Protein AF-A0AAD8WUW0-F1 (afdb_monomer_lite)

Radius of gyration: 45.36 Å; chains: 1; bounding box: 89×33×154 Å

Organism: Lolium multiflorum (NCBI:txid4521)

Foldseek 3Di:
DFDADPVRHGPPPDPPVVVVVVVVVVVVVVVVVVVVVVVVVVVVVVVVVVVVVVVVVVVVVVVVVVVVVVVVVVVVVVVVVVVVVVVVVVVVVVVVVVVVVVVVVPDPPPPCPDDPPPPPDDPDPVVVVVVVVVVVVVVVVVVVVVVVLVVLVVVVVVQQVVVPPDDDDDDPHGLLVLLVVLVQAADEDDPDPVVVVVSVVSLVVSCVSSVPDPVCSVSSVVNRHDDDDDDDD

Secondary structure (DSSP, 8-state):
---B-TTS-B------HHHHHHHHHHHHHHHHHHHHHHHHHHHHHHHHHHHHHHHHHHHHHHHHHHHHHHHHHHHHHHHHHHHHHHHHHHHHHHHHHHHHHHHHHH---------TTGGGSPPPHHHHHHHHHHHHHHHHHHHHHHHHHHHHHHHHHHHHHHTTS---S-PPS-HHHHHHTT-PPPBPP-S-HHHHHHHHHHHHHHHHHTT--HHHHHHHHHHTBS--PPP--

Structure (mmCIF, N/CA/C/O backbone):
data_AF-A0AAD8WUW0-F1
#
_entry.id   AF-A0AAD8WUW0-F1
#
loop_
_atom_site.group_PDB
_atom_site.id
_atom_site.type_symbol
_atom_site.label_atom_id
_atom_site.label_alt_id
_atom_site.label_comp_id
_atom_site.label_asym_id
_atom_site.label_entity_id
_atom_site.label_seq_id
_atom_site.pdbx_PDB_ins_code
_atom_site.Cartn_x
_atom_site.Cartn_y
_atom_site.Cartn_z
_atom_site.occupancy
_atom_site.B_iso_or_equiv
_atom_site.auth_seq_id
_atom_site.auth_comp_id
_atom_site.auth_asym_id
_atom_site.auth_atom_id
_atom_site.pdbx_PDB_model_num
ATOM 1 N N . MET A 1 1 ? 43.377 -6.760 -73.573 1.00 49.72 1 MET A N 1
ATOM 2 C CA . MET A 1 1 ? 43.041 -7.206 -74.943 1.00 49.72 1 MET A CA 1
ATOM 3 C C . MET A 1 1 ? 41.957 -6.279 -75.462 1.00 49.72 1 MET A C 1
ATOM 5 O O . MET A 1 1 ? 40.882 -6.267 -74.873 1.00 49.72 1 MET A O 1
ATOM 9 N N . ALA A 1 2 ? 42.262 -5.438 -76.453 1.00 61.03 2 ALA A N 1
ATOM 10 C CA . ALA A 1 2 ? 41.260 -4.572 -77.074 1.00 61.03 2 ALA A CA 1
ATOM 11 C C . ALA A 1 2 ? 40.249 -5.447 -77.831 1.00 61.03 2 ALA A C 1
ATOM 13 O O . ALA A 1 2 ? 40.640 -6.420 -78.476 1.00 61.03 2 ALA A O 1
ATOM 14 N N . ARG A 1 3 ? 38.953 -5.163 -77.687 1.00 65.44 3 ARG A N 1
ATOM 15 C CA . ARG A 1 3 ? 37.907 -5.858 -78.447 1.00 65.44 3 ARG A CA 1
ATOM 16 C C . ARG A 1 3 ? 37.898 -5.249 -79.850 1.00 65.44 3 ARG A C 1
ATOM 18 O O . ARG A 1 3 ? 38.011 -4.039 -79.959 1.00 65.44 3 ARG A O 1
ATOM 25 N N . HIS A 1 4 ? 37.821 -6.062 -80.899 1.00 70.44 4 HIS A N 1
ATOM 26 C CA . HIS A 1 4 ? 37.759 -5.605 -82.293 1.00 70.44 4 HIS A CA 1
ATOM 27 C C . HIS A 1 4 ? 36.384 -5.936 -82.882 1.00 70.44 4 HIS A C 1
ATOM 29 O O . HIS A 1 4 ? 35.761 -6.911 -82.453 1.00 70.44 4 HIS A O 1
ATOM 35 N N . ASP A 1 5 ? 35.893 -5.123 -83.815 1.00 74.75 5 ASP A N 1
ATOM 36 C CA . ASP A 1 5 ? 34.605 -5.346 -84.473 1.00 74.75 5 ASP A CA 1
ATOM 37 C C . ASP A 1 5 ? 34.717 -6.389 -85.589 1.00 74.75 5 ASP A C 1
ATOM 39 O O . ASP A 1 5 ? 35.791 -6.923 -85.876 1.00 74.75 5 ASP A O 1
ATOM 43 N N . SER A 1 6 ? 33.589 -6.705 -86.229 1.00 77.38 6 SER A N 1
ATOM 44 C CA . SER A 1 6 ? 33.528 -7.663 -87.339 1.00 77.38 6 SER A CA 1
ATOM 45 C C . SER A 1 6 ? 34.338 -7.243 -88.574 1.00 77.38 6 SER A C 1
ATOM 47 O O . SER A 1 6 ? 34.509 -8.058 -89.476 1.00 77.38 6 SER A O 1
ATOM 49 N N . MET A 1 7 ? 34.840 -6.004 -88.620 1.00 76.88 7 MET A N 1
ATOM 50 C CA . MET A 1 7 ? 35.715 -5.473 -89.671 1.00 76.88 7 MET A CA 1
ATOM 51 C C . MET A 1 7 ? 37.179 -5.354 -89.209 1.00 76.88 7 MET A C 1
ATOM 53 O O . MET A 1 7 ? 38.025 -4.861 -89.955 1.00 76.88 7 MET A O 1
ATOM 57 N N . GLY A 1 8 ? 37.502 -5.829 -88.000 1.00 70.88 8 GLY A N 1
ATOM 58 C CA . GLY A 1 8 ? 38.851 -5.820 -87.435 1.00 70.88 8 GLY A CA 1
ATOM 59 C C . GLY A 1 8 ? 39.294 -4.470 -86.864 1.00 70.88 8 GLY A C 1
ATOM 60 O O . GLY A 1 8 ? 40.432 -4.361 -86.394 1.00 70.88 8 GLY A O 1
ATOM 61 N N . ALA A 1 9 ? 38.431 -3.452 -86.845 1.00 73.38 9 ALA A N 1
ATOM 62 C CA . ALA A 1 9 ? 38.754 -2.171 -86.230 1.00 73.38 9 ALA A CA 1
ATOM 63 C C . ALA A 1 9 ? 38.707 -2.299 -84.694 1.00 73.38 9 ALA A C 1
ATOM 65 O O . ALA A 1 9 ? 37.850 -3.015 -84.169 1.00 73.38 9 ALA A O 1
ATOM 66 N N . PRO A 1 10 ? 39.624 -1.656 -83.947 1.00 62.97 10 PRO A N 1
ATOM 67 C CA . PRO A 1 10 ? 39.549 -1.630 -82.491 1.00 62.97 10 PRO A CA 1
ATOM 68 C C . PRO A 1 10 ? 38.219 -0.997 -82.065 1.00 62.97 10 PRO A C 1
ATOM 70 O O . PRO A 1 10 ? 37.946 0.155 -82.394 1.00 62.97 10 PRO A O 1
ATOM 73 N N . ILE A 1 11 ? 37.391 -1.746 -81.338 1.00 66.00 11 ILE A N 1
ATOM 74 C CA . ILE A 1 11 ? 36.197 -1.210 -80.688 1.00 66.00 11 ILE A CA 1
ATOM 75 C C . ILE A 1 11 ? 36.688 -0.402 -79.496 1.00 66.00 11 ILE A C 1
ATOM 77 O O . ILE A 1 11 ? 37.030 -0.956 -78.446 1.00 66.00 11 ILE A O 1
ATOM 81 N N . ASP A 1 12 ? 36.702 0.913 -79.659 1.00 63.25 12 ASP A N 1
ATOM 82 C CA . ASP A 1 12 ? 36.797 1.833 -78.538 1.00 63.25 12 ASP A CA 1
ATOM 83 C C . ASP A 1 12 ? 35.430 1.884 -77.841 1.00 63.25 12 ASP A C 1
ATOM 85 O O . ASP A 1 12 ? 34.519 2.616 -78.232 1.00 63.25 12 ASP A O 1
ATOM 89 N N . LEU A 1 13 ? 35.236 1.010 -76.848 1.00 61.34 13 LEU A N 1
ATOM 90 C CA . LEU A 1 13 ? 34.091 1.109 -75.946 1.00 61.34 13 LEU A CA 1
ATOM 91 C C . LEU A 1 13 ? 34.277 2.392 -75.133 1.00 61.34 13 LEU A C 1
ATOM 93 O O . LEU A 1 13 ? 35.068 2.412 -74.191 1.00 61.34 13 LEU A O 1
ATOM 97 N N . SER A 1 14 ? 33.546 3.449 -75.499 1.00 63.50 14 SER A N 1
ATOM 98 C CA . SER A 1 14 ? 33.539 4.706 -74.750 1.00 63.50 14 SER A CA 1
ATOM 99 C C . SER A 1 14 ? 33.317 4.423 -73.256 1.00 63.50 14 SER A C 1
ATOM 101 O O . SER A 1 14 ? 32.368 3.709 -72.914 1.00 63.50 14 SER A O 1
ATOM 103 N N . PRO A 1 15 ? 34.159 4.955 -72.349 1.00 65.62 15 PRO A N 1
ATOM 104 C CA . PRO A 1 15 ? 33.932 4.844 -70.915 1.00 65.62 15 PRO A CA 1
ATOM 105 C C . PRO A 1 15 ? 32.557 5.431 -70.578 1.00 65.62 15 PRO A C 1
ATOM 107 O O . PRO A 1 15 ? 32.371 6.646 -70.606 1.00 65.62 15 PRO A O 1
ATOM 110 N N . HIS A 1 16 ? 31.572 4.578 -70.285 1.00 70.06 16 HIS A N 1
ATOM 111 C CA . HIS A 1 16 ? 30.218 5.005 -69.924 1.00 70.06 16 HIS A CA 1
ATOM 112 C C . HIS A 1 16 ? 30.209 5.563 -68.492 1.00 70.06 16 HIS A C 1
ATOM 114 O O . HIS A 1 16 ? 29.741 4.925 -67.547 1.00 70.06 16 HIS A O 1
ATOM 120 N N . ALA A 1 17 ? 30.756 6.768 -68.330 1.00 79.62 17 ALA A N 1
ATOM 121 C CA . ALA A 1 17 ? 30.816 7.483 -67.060 1.00 79.62 17 ALA A CA 1
ATOM 122 C C . ALA A 1 17 ? 29.422 7.662 -66.437 1.00 79.62 17 ALA A C 1
ATOM 124 O O . ALA A 1 17 ? 29.273 7.556 -65.226 1.00 79.62 17 ALA A O 1
ATOM 125 N N . GLU A 1 18 ? 28.389 7.847 -67.261 1.00 81.81 18 GLU A N 1
ATOM 126 C CA . GLU A 1 18 ? 26.997 7.972 -66.817 1.00 81.81 18 GLU A CA 1
ATOM 127 C C . GLU A 1 18 ? 26.465 6.700 -66.147 1.00 81.81 18 GLU A C 1
ATOM 129 O O . GLU A 1 18 ? 25.869 6.782 -65.076 1.00 81.81 18 GLU A O 1
ATOM 134 N N . LEU A 1 19 ? 26.724 5.517 -66.722 1.00 84.75 19 LEU A N 1
ATOM 135 C CA . LEU A 1 19 ? 26.309 4.244 -66.119 1.00 84.75 19 LEU A CA 1
ATOM 136 C C . LEU A 1 19 ? 27.066 3.982 -64.819 1.00 84.75 19 LEU A C 1
ATOM 138 O O . LEU A 1 19 ? 26.474 3.521 -63.850 1.00 84.75 19 LEU A O 1
ATOM 142 N N . ARG A 1 20 ? 28.359 4.315 -64.779 1.00 82.75 20 ARG A N 1
ATOM 143 C CA . ARG A 1 20 ? 29.170 4.196 -63.564 1.00 82.75 20 ARG A CA 1
ATOM 144 C C . ARG A 1 20 ? 28.648 5.109 -62.451 1.00 82.75 20 ARG A C 1
ATOM 146 O O . ARG A 1 20 ? 28.448 4.644 -61.339 1.00 82.75 20 ARG A O 1
ATOM 153 N N . ASN A 1 21 ? 28.353 6.369 -62.769 1.00 90.12 21 ASN A N 1
ATOM 154 C CA . ASN A 1 21 ? 27.767 7.317 -61.820 1.00 90.12 21 ASN A CA 1
ATOM 155 C C . ASN A 1 21 ? 26.374 6.872 -61.349 1.00 90.12 21 ASN A C 1
ATOM 157 O O . ASN A 1 21 ? 26.032 7.073 -60.187 1.00 90.12 21 ASN A O 1
ATOM 161 N N . HIS A 1 22 ? 25.575 6.261 -62.230 1.00 91.94 22 HIS A N 1
ATOM 162 C CA . HIS A 1 22 ? 24.277 5.704 -61.863 1.00 91.94 22 HIS A CA 1
ATOM 163 C C . HIS A 1 22 ? 24.419 4.529 -60.890 1.00 91.94 22 HIS A C 1
ATOM 165 O O . HIS A 1 22 ? 23.736 4.521 -59.872 1.00 91.94 22 HIS A O 1
ATOM 171 N N . VAL A 1 23 ? 25.334 3.591 -61.159 1.00 91.12 23 VAL A N 1
ATOM 172 C CA . VAL A 1 23 ? 25.621 2.456 -60.266 1.00 91.12 23 VAL A CA 1
ATOM 173 C C . VAL A 1 23 ? 26.131 2.940 -58.905 1.00 91.12 23 VAL A C 1
ATOM 175 O O . VAL A 1 23 ? 25.575 2.550 -57.881 1.00 91.12 23 VAL A O 1
ATOM 178 N N . ASP A 1 24 ? 27.104 3.857 -58.886 1.00 90.75 24 ASP A N 1
ATOM 179 C CA . ASP A 1 24 ? 27.649 4.437 -57.650 1.00 90.75 24 ASP A CA 1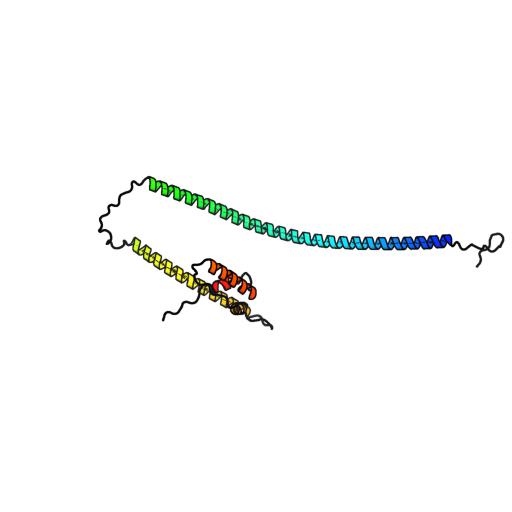
ATOM 180 C C . ASP A 1 24 ? 26.542 5.152 -56.838 1.00 90.75 24 ASP A C 1
ATOM 182 O O . ASP A 1 24 ? 26.470 5.031 -55.613 1.00 90.75 24 ASP A O 1
ATOM 186 N N . HIS A 1 25 ? 25.630 5.863 -57.513 1.00 94.06 25 HIS A N 1
ATOM 187 C CA . HIS A 1 25 ? 24.477 6.498 -56.873 1.00 94.06 25 HIS A CA 1
ATOM 188 C C . HIS A 1 25 ? 23.482 5.473 -56.313 1.00 94.06 25 HIS A C 1
ATOM 190 O O . HIS A 1 25 ? 23.000 5.645 -55.192 1.00 94.06 25 HIS A O 1
ATOM 196 N N . THR A 1 26 ? 23.178 4.402 -57.051 1.00 94.94 26 THR A N 1
ATOM 197 C CA . THR A 1 26 ? 22.286 3.344 -56.557 1.00 94.94 26 THR A CA 1
ATOM 198 C C . THR A 1 26 ? 22.889 2.591 -55.378 1.00 94.94 26 THR A C 1
ATOM 200 O O . THR A 1 26 ? 22.164 2.312 -54.426 1.00 94.94 26 THR A O 1
ATOM 203 N N . ASP A 1 27 ? 24.199 2.338 -55.380 1.00 95.00 27 ASP A N 1
ATOM 204 C CA . ASP A 1 27 ? 24.903 1.710 -54.258 1.00 95.00 27 ASP A CA 1
ATOM 205 C C . ASP A 1 27 ? 24.880 2.610 -53.019 1.00 95.00 27 ASP A C 1
ATOM 207 O O . ASP A 1 27 ? 24.621 2.133 -51.912 1.00 95.00 27 ASP A O 1
ATOM 211 N N . TYR A 1 28 ? 25.062 3.923 -53.199 1.00 95.44 28 TYR A N 1
ATOM 212 C CA . TYR A 1 28 ? 24.922 4.900 -52.119 1.00 95.44 28 TYR A CA 1
ATOM 213 C C . TYR A 1 28 ? 23.503 4.905 -51.533 1.00 95.44 28 TYR A C 1
ATOM 215 O O . TYR A 1 28 ? 23.337 4.802 -50.317 1.00 95.44 28 TYR A O 1
ATOM 223 N N . MET A 1 29 ? 22.476 4.965 -52.387 1.00 96.31 29 MET A N 1
ATOM 224 C CA . MET A 1 29 ? 21.078 4.939 -51.944 1.00 96.31 29 MET A CA 1
ATOM 225 C C . MET A 1 29 ? 20.728 3.622 -51.242 1.00 96.31 29 MET A C 1
ATOM 227 O O . MET A 1 29 ? 20.049 3.637 -50.217 1.00 96.31 29 MET A O 1
ATOM 231 N N . LEU A 1 30 ? 21.222 2.485 -51.742 1.00 95.94 30 LEU A N 1
ATOM 232 C CA . LEU A 1 30 ? 21.056 1.190 -51.084 1.00 95.94 30 LEU A CA 1
ATOM 233 C C . LEU A 1 30 ? 21.702 1.199 -49.696 1.00 95.94 30 LEU A C 1
ATOM 235 O O . LEU A 1 30 ? 21.019 0.879 -48.724 1.00 95.94 30 LEU A O 1
ATOM 239 N N . CYS A 1 31 ? 22.959 1.633 -49.572 1.00 95.81 31 CYS A N 1
ATOM 240 C CA . CYS A 1 31 ? 23.641 1.747 -48.278 1.00 95.81 31 CYS A CA 1
ATOM 241 C C . CYS A 1 31 ? 22.851 2.607 -47.281 1.00 95.81 31 CYS A C 1
ATOM 243 O O . CYS A 1 31 ? 22.627 2.185 -46.147 1.00 95.81 31 CYS A O 1
ATOM 245 N N . GLU A 1 32 ? 22.375 3.773 -47.716 1.00 95.94 32 GLU A N 1
ATOM 246 C CA . GLU A 1 32 ? 21.583 4.682 -46.885 1.00 95.94 32 GLU A CA 1
ATOM 247 C C . GLU A 1 32 ? 20.275 4.021 -46.414 1.00 95.94 32 GLU A C 1
ATOM 249 O O . GLU A 1 32 ? 19.952 4.031 -45.225 1.00 95.94 32 GLU A O 1
ATOM 254 N N . THR A 1 33 ? 19.546 3.358 -47.318 1.00 96.50 33 THR A N 1
ATOM 255 C CA . THR A 1 33 ? 18.311 2.644 -46.949 1.00 96.50 33 THR A CA 1
ATOM 256 C C . THR A 1 33 ? 18.560 1.471 -45.998 1.00 96.50 33 THR A C 1
ATOM 258 O O . THR A 1 33 ? 17.752 1.240 -45.096 1.00 96.50 33 THR A O 1
ATOM 261 N N . TYR A 1 34 ? 19.682 0.758 -46.138 1.00 96.56 34 TYR A N 1
ATOM 262 C CA . TYR A 1 34 ? 20.071 -0.308 -45.211 1.00 96.56 34 TYR A CA 1
ATOM 263 C C . TYR A 1 34 ? 20.340 0.234 -43.806 1.00 96.56 34 TYR A C 1
ATOM 265 O O . TYR A 1 34 ? 19.827 -0.322 -42.833 1.00 96.56 34 TYR A O 1
ATOM 273 N N . ILE A 1 35 ? 21.068 1.348 -43.699 1.00 96.56 35 ILE A N 1
ATOM 274 C CA . ILE A 1 35 ? 21.332 2.012 -42.416 1.00 96.56 35 ILE A CA 1
ATOM 275 C C . ILE A 1 35 ? 20.016 2.443 -41.760 1.00 96.56 35 ILE A C 1
ATOM 277 O O . ILE A 1 35 ? 19.803 2.202 -40.570 1.00 96.56 35 ILE A O 1
ATOM 281 N N . GLN A 1 36 ? 19.098 3.034 -42.528 1.00 96.56 36 GLN A N 1
ATOM 282 C CA . GLN A 1 36 ? 17.785 3.430 -42.016 1.00 96.56 36 GLN A CA 1
ATOM 283 C C . GLN A 1 36 ? 16.969 2.231 -41.519 1.00 96.56 36 GLN A C 1
ATOM 285 O O . GLN A 1 36 ? 16.336 2.315 -40.463 1.00 96.56 36 GLN A O 1
ATOM 290 N N . LEU A 1 37 ? 17.008 1.104 -42.234 1.00 97.31 37 LEU A N 1
ATOM 291 C CA . LEU A 1 37 ? 16.306 -0.114 -41.838 1.00 97.31 37 LEU A CA 1
ATOM 292 C C . LEU A 1 37 ? 16.875 -0.714 -40.546 1.00 97.31 37 LEU A C 1
ATOM 294 O O . LEU A 1 37 ? 16.105 -1.112 -39.668 1.00 97.31 37 LEU A O 1
ATOM 298 N N . ASP A 1 38 ? 18.197 -0.763 -40.403 1.00 97.19 38 ASP A N 1
ATOM 299 C CA . ASP A 1 38 ? 18.835 -1.282 -39.191 1.00 97.19 38 ASP A CA 1
ATOM 300 C C . ASP A 1 38 ? 18.602 -0.363 -37.987 1.00 97.19 38 ASP A C 1
ATOM 302 O O . ASP A 1 38 ? 18.286 -0.851 -36.898 1.00 97.19 38 ASP A O 1
ATOM 306 N N . ASN A 1 39 ? 18.610 0.957 -38.190 1.00 97.06 39 ASN A N 1
ATOM 307 C CA . ASN A 1 39 ? 18.204 1.918 -37.164 1.00 97.06 39 ASN A CA 1
ATOM 308 C C . ASN A 1 39 ? 16.740 1.711 -36.743 1.00 97.06 39 ASN A C 1
ATOM 310 O O . ASN A 1 39 ? 16.436 1.669 -35.549 1.00 97.06 39 ASN A O 1
ATOM 314 N N . ALA A 1 40 ? 15.826 1.525 -37.702 1.00 97.19 40 ALA A N 1
ATOM 315 C CA . ALA A 1 40 ? 14.417 1.262 -37.413 1.00 97.19 40 ALA A CA 1
ATOM 316 C C . ALA A 1 40 ? 14.222 -0.053 -36.638 1.00 97.19 40 ALA A C 1
ATOM 318 O O . ALA A 1 40 ? 13.450 -0.096 -35.677 1.00 97.19 40 ALA A O 1
ATOM 319 N N . ARG A 1 41 ? 14.958 -1.112 -36.998 1.00 97.69 41 ARG A N 1
ATOM 320 C CA . ARG A 1 41 ? 14.964 -2.387 -36.259 1.00 97.69 41 ARG A CA 1
ATOM 321 C C . ARG A 1 41 ? 15.494 -2.217 -34.839 1.00 97.69 41 ARG A C 1
ATOM 323 O O . ARG A 1 41 ? 14.892 -2.747 -33.909 1.00 97.69 41 ARG A O 1
ATOM 330 N N . ALA A 1 42 ? 16.583 -1.473 -34.657 1.00 97.06 42 ALA A N 1
ATOM 331 C CA . ALA A 1 42 ? 17.153 -1.212 -33.338 1.00 97.06 42 ALA A CA 1
ATOM 332 C C . ALA A 1 42 ? 16.163 -0.457 -32.435 1.00 97.06 42 ALA A C 1
ATOM 334 O O . ALA A 1 42 ? 15.949 -0.854 -31.288 1.00 97.06 42 ALA A O 1
ATOM 335 N N . LEU A 1 43 ? 15.494 0.569 -32.971 1.00 97.25 43 LEU A N 1
ATOM 336 C CA . LEU A 1 43 ? 14.451 1.313 -32.259 1.00 97.25 43 LEU A CA 1
ATOM 337 C C . LEU A 1 43 ? 13.252 0.428 -31.901 1.00 97.25 43 LEU A C 1
ATOM 339 O O . LEU A 1 43 ? 12.769 0.482 -30.769 1.00 97.25 43 LEU A O 1
ATOM 343 N N . ALA A 1 44 ? 12.794 -0.411 -32.833 1.00 97.38 44 ALA A N 1
ATOM 344 C CA . ALA A 1 44 ? 11.707 -1.351 -32.579 1.00 97.38 44 ALA A CA 1
ATOM 345 C C . ALA A 1 44 ? 12.078 -2.349 -31.472 1.00 97.38 44 ALA A C 1
ATOM 347 O O . ALA A 1 44 ? 11.312 -2.534 -30.529 1.00 97.38 44 ALA A O 1
ATOM 348 N N . ASN A 1 45 ? 13.276 -2.935 -31.531 1.00 97.12 45 ASN A N 1
ATOM 349 C CA . ASN A 1 45 ? 13.767 -3.862 -30.510 1.00 97.12 45 ASN A CA 1
ATOM 350 C C . ASN A 1 45 ? 13.865 -3.197 -29.131 1.00 97.12 45 ASN A C 1
ATOM 352 O O . ASN A 1 45 ? 13.433 -3.782 -28.136 1.00 97.12 45 ASN A O 1
ATOM 356 N N . PHE A 1 46 ? 14.372 -1.963 -29.066 1.00 97.50 46 PHE A N 1
ATOM 357 C CA . PHE A 1 46 ? 14.407 -1.188 -27.826 1.00 97.50 46 PHE A CA 1
ATOM 358 C C . PHE A 1 46 ? 12.998 -0.940 -27.268 1.00 97.50 46 PHE A C 1
ATOM 360 O O . PHE A 1 46 ? 12.755 -1.136 -26.076 1.00 97.50 46 PHE A O 1
ATOM 367 N N . ALA A 1 47 ? 12.044 -0.568 -28.127 1.00 97.38 47 ALA A N 1
ATOM 368 C CA . ALA A 1 47 ? 10.655 -0.379 -27.727 1.00 97.38 47 ALA A CA 1
ATOM 369 C C . ALA A 1 47 ? 10.026 -1.682 -27.203 1.00 97.38 47 ALA A C 1
ATOM 371 O O . ALA A 1 47 ? 9.367 -1.660 -26.164 1.00 97.38 47 ALA A O 1
ATOM 372 N N . TYR A 1 48 ? 10.268 -2.822 -27.858 1.00 97.12 48 TYR A N 1
ATOM 373 C CA . TYR A 1 48 ? 9.782 -4.122 -27.387 1.00 97.12 48 TYR A CA 1
ATOM 374 C C . TYR A 1 48 ? 10.357 -4.502 -26.021 1.00 97.12 48 TYR A C 1
ATOM 376 O O . TYR A 1 48 ? 9.605 -4.952 -25.158 1.00 97.12 48 TYR A O 1
ATOM 384 N N . ALA A 1 49 ? 11.652 -4.272 -25.791 1.00 96.75 49 ALA A N 1
ATOM 385 C CA . ALA A 1 49 ? 12.278 -4.531 -24.495 1.00 96.75 49 ALA A CA 1
ATOM 386 C C . ALA A 1 49 ? 11.656 -3.673 -23.377 1.00 96.75 49 ALA A C 1
ATOM 388 O O . ALA A 1 49 ? 11.304 -4.186 -22.315 1.00 96.75 49 ALA A O 1
ATOM 389 N N . GLN A 1 50 ? 11.431 -2.384 -23.647 1.00 97.12 50 GLN A N 1
ATOM 390 C CA . GLN A 1 50 ? 10.751 -1.474 -22.717 1.00 97.12 50 GLN A CA 1
ATOM 391 C C . GLN A 1 50 ? 9.314 -1.925 -22.416 1.00 97.12 50 GLN A C 1
ATOM 393 O O . GLN A 1 50 ? 8.858 -1.845 -21.276 1.00 97.12 50 GLN A O 1
ATOM 398 N N . MET A 1 51 ? 8.580 -2.401 -23.425 1.00 96.69 51 MET A N 1
ATOM 399 C CA . MET A 1 51 ? 7.222 -2.919 -23.233 1.00 96.69 51 MET A CA 1
ATOM 400 C C . MET A 1 51 ? 7.216 -4.204 -22.402 1.00 96.69 51 MET A C 1
ATOM 402 O O . MET A 1 51 ? 6.401 -4.322 -21.491 1.00 96.69 51 MET A O 1
ATOM 406 N N . ALA A 1 52 ? 8.163 -5.117 -22.631 1.00 96.62 52 ALA A N 1
ATOM 407 C CA . ALA A 1 52 ? 8.299 -6.329 -21.826 1.00 96.62 52 ALA A CA 1
ATOM 408 C C . ALA A 1 52 ? 8.572 -6.009 -20.343 1.00 96.62 52 ALA A C 1
ATOM 410 O O . ALA A 1 52 ? 7.921 -6.568 -19.460 1.00 96.62 52 ALA A O 1
ATOM 411 N N . GLN A 1 53 ? 9.453 -5.044 -20.061 1.00 95.75 53 GLN A N 1
ATOM 412 C CA . GLN A 1 53 ? 9.719 -4.587 -18.692 1.00 95.75 53 GLN A CA 1
ATOM 413 C C . GLN A 1 53 ? 8.471 -3.974 -18.030 1.00 95.75 53 GLN A C 1
ATOM 415 O O . GLN A 1 53 ? 8.186 -4.212 -16.849 1.00 95.75 53 GLN A O 1
ATOM 420 N N . LYS A 1 54 ? 7.693 -3.189 -18.786 1.00 96.62 54 LYS A N 1
ATOM 421 C CA . LYS A 1 54 ? 6.417 -2.640 -18.303 1.00 96.62 54 LYS A CA 1
ATOM 422 C C . LYS A 1 54 ? 5.414 -3.747 -17.993 1.00 96.62 54 LYS A C 1
ATOM 424 O O . LYS A 1 54 ? 4.764 -3.683 -16.952 1.00 96.62 54 LYS A O 1
ATOM 429 N N . ASP A 1 55 ? 5.320 -4.775 -18.831 1.00 97.88 55 ASP A N 1
ATOM 430 C CA . ASP A 1 55 ? 4.427 -5.914 -18.601 1.00 97.88 55 ASP A CA 1
ATOM 431 C C . ASP A 1 55 ? 4.793 -6.693 -17.332 1.00 97.88 55 ASP A C 1
ATOM 433 O O . ASP A 1 55 ? 3.910 -7.095 -16.568 1.00 97.88 55 ASP A O 1
ATOM 437 N N . GLU A 1 56 ? 6.083 -6.886 -17.059 1.00 96.81 56 GLU A N 1
ATOM 438 C CA . GLU A 1 56 ? 6.551 -7.472 -15.797 1.00 96.81 56 GLU A CA 1
ATOM 439 C C . GLU A 1 56 ? 6.161 -6.613 -14.593 1.00 96.81 56 GLU A C 1
ATOM 441 O O . GLU A 1 56 ? 5.607 -7.126 -13.615 1.00 96.81 56 GLU A O 1
ATOM 446 N N . THR A 1 57 ? 6.348 -5.298 -14.699 1.00 97.94 57 THR A N 1
ATOM 447 C CA . THR A 1 57 ? 5.953 -4.342 -13.657 1.00 97.94 57 THR A CA 1
ATOM 448 C C . THR A 1 57 ? 4.444 -4.403 -13.391 1.00 97.94 57 THR A C 1
ATOM 450 O O . THR A 1 57 ? 4.010 -4.506 -12.241 1.00 97.94 57 THR A O 1
ATOM 453 N N . ILE A 1 58 ? 3.623 -4.436 -14.446 1.00 98.31 58 ILE A N 1
ATOM 454 C CA . ILE A 1 58 ? 2.163 -4.576 -14.341 1.00 98.31 58 ILE A CA 1
ATOM 455 C C . ILE A 1 58 ? 1.787 -5.886 -13.639 1.00 98.31 58 ILE A C 1
ATOM 457 O O . ILE A 1 58 ? 0.873 -5.890 -12.809 1.00 98.31 58 ILE A O 1
ATOM 461 N N . LYS A 1 59 ? 2.482 -6.997 -13.920 1.00 98.12 59 LYS A N 1
ATOM 462 C CA . LYS A 1 59 ? 2.229 -8.288 -13.253 1.00 98.12 59 LYS A CA 1
ATOM 463 C C . LYS A 1 59 ? 2.497 -8.218 -11.750 1.00 98.12 59 LYS A C 1
ATOM 465 O O . LYS A 1 59 ? 1.680 -8.727 -10.977 1.00 98.12 59 LYS A O 1
ATOM 470 N N . VAL A 1 60 ? 3.600 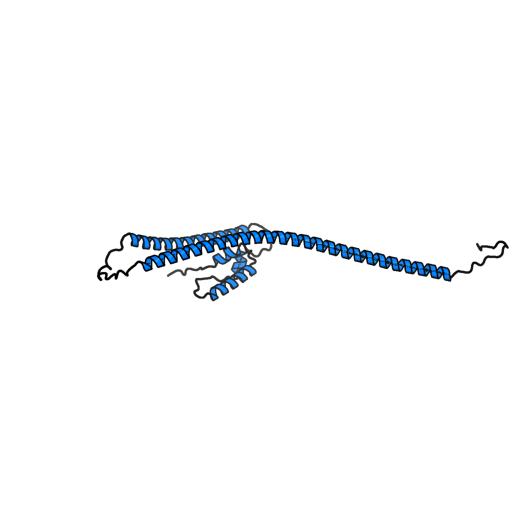-7.591 -11.337 1.00 97.69 60 VAL A N 1
ATOM 471 C CA . VAL A 1 60 ? 3.940 -7.409 -9.914 1.00 97.69 60 VAL A CA 1
ATOM 472 C C . VAL A 1 60 ? 2.871 -6.566 -9.219 1.00 97.69 60 VAL A C 1
ATOM 474 O O . VAL A 1 60 ? 2.247 -7.042 -8.267 1.00 97.69 60 VAL A O 1
ATOM 477 N N . ILE A 1 61 ? 2.544 -5.395 -9.774 1.00 98.06 61 ILE A N 1
ATOM 478 C CA . ILE A 1 61 ? 1.506 -4.502 -9.234 1.00 98.06 61 ILE A CA 1
ATOM 479 C C . ILE A 1 61 ? 0.149 -5.217 -9.158 1.00 98.06 61 ILE A C 1
ATOM 481 O O . ILE A 1 61 ? -0.588 -5.104 -8.175 1.00 98.06 61 ILE A O 1
ATOM 485 N N . ALA A 1 62 ? -0.211 -6.000 -10.178 1.00 97.94 62 ALA A N 1
ATOM 486 C CA . ALA A 1 62 ? -1.459 -6.756 -10.179 1.00 97.94 62 ALA A CA 1
ATOM 487 C C . ALA A 1 62 ? -1.502 -7.808 -9.059 1.00 97.94 62 ALA A C 1
ATOM 489 O O . ALA A 1 62 ? -2.567 -8.033 -8.471 1.00 97.94 62 ALA A O 1
ATOM 490 N N . LYS A 1 63 ? -0.369 -8.448 -8.750 1.00 97.56 63 LYS A N 1
ATOM 491 C CA . LYS A 1 63 ? -0.249 -9.404 -7.642 1.00 97.56 63 LYS A CA 1
ATOM 492 C C . LYS A 1 63 ? -0.403 -8.698 -6.294 1.00 97.56 63 LYS A C 1
ATOM 494 O O . LYS A 1 63 ? -1.225 -9.136 -5.489 1.00 97.56 63 LYS A O 1
ATOM 499 N N . GLU A 1 64 ? 0.298 -7.590 -6.084 1.00 97.75 64 GLU A N 1
ATOM 500 C CA . GLU A 1 64 ? 0.189 -6.769 -4.869 1.00 97.75 64 GLU A CA 1
ATOM 501 C C . GLU A 1 64 ? -1.243 -6.278 -4.646 1.00 97.75 64 GLU A C 1
ATOM 503 O O . GLU A 1 64 ? -1.816 -6.474 -3.572 1.00 97.75 64 GLU A O 1
ATOM 508 N N . ARG A 1 65 ? -1.893 -5.761 -5.695 1.00 98.31 65 ARG A N 1
ATOM 509 C CA . ARG A 1 65 ? -3.289 -5.306 -5.632 1.00 98.31 65 ARG A CA 1
ATOM 510 C C . ARG A 1 65 ? -4.256 -6.426 -5.244 1.00 98.31 65 ARG A C 1
ATOM 512 O O . ARG A 1 65 ? -5.249 -6.171 -4.564 1.00 98.31 65 ARG A O 1
ATOM 519 N N . ARG A 1 66 ? -4.008 -7.673 -5.666 1.00 97.88 66 ARG A N 1
ATOM 520 C CA . ARG A 1 66 ? -4.810 -8.833 -5.229 1.00 97.88 66 ARG A CA 1
ATOM 521 C C . ARG A 1 66 ? -4.602 -9.130 -3.746 1.00 97.88 66 ARG A C 1
ATOM 523 O O . ARG A 1 66 ? -5.579 -9.435 -3.068 1.00 97.88 66 ARG A O 1
ATOM 530 N N . THR A 1 67 ? -3.370 -9.039 -3.251 1.00 97.81 67 THR A N 1
ATOM 531 C CA . THR A 1 67 ? -3.061 -9.233 -1.828 1.00 97.81 67 THR A CA 1
ATOM 532 C C . THR A 1 67 ? -3.742 -8.171 -0.970 1.00 97.81 67 THR A C 1
ATOM 534 O O . THR A 1 67 ? -4.497 -8.531 -0.068 1.00 97.81 67 THR A O 1
ATOM 537 N N . LEU A 1 68 ? -3.592 -6.890 -1.322 1.00 98.12 68 LEU A N 1
ATOM 538 C CA . LEU A 1 68 ? -4.230 -5.777 -0.611 1.00 98.12 68 LEU A CA 1
ATOM 539 C C . LEU A 1 68 ? -5.755 -5.916 -0.561 1.00 98.12 68 LEU A C 1
ATOM 541 O O . LEU A 1 68 ? -6.367 -5.718 0.483 1.00 98.12 68 LEU A O 1
ATOM 545 N N . ARG A 1 69 ? -6.391 -6.338 -1.662 1.00 97.50 69 ARG A N 1
ATOM 546 C CA . ARG A 1 69 ? -7.842 -6.597 -1.673 1.00 97.50 69 ARG A CA 1
ATOM 547 C C . ARG A 1 69 ? -8.265 -7.676 -0.678 1.00 97.50 69 ARG A C 1
ATOM 549 O O . ARG A 1 69 ? -9.313 -7.541 -0.061 1.00 97.50 69 ARG A O 1
ATOM 556 N N . ARG A 1 70 ? -7.480 -8.748 -0.528 1.00 97.56 70 ARG A N 1
ATOM 557 C CA . ARG A 1 70 ? -7.783 -9.814 0.442 1.00 97.56 70 ARG A CA 1
ATOM 558 C C . ARG A 1 70 ? -7.655 -9.314 1.873 1.00 97.56 70 ARG A C 1
ATOM 560 O O . ARG A 1 70 ? -8.461 -9.690 2.714 1.00 97.56 70 ARG A O 1
ATOM 567 N N . GLU A 1 71 ? -6.645 -8.497 2.149 1.00 97.81 71 GLU A N 1
ATOM 568 C CA . GLU A 1 71 ? -6.460 -7.899 3.468 1.00 97.81 71 GLU A CA 1
ATOM 569 C C . GLU A 1 71 ? -7.595 -6.928 3.803 1.00 97.81 71 GLU A C 1
ATOM 571 O O . GLU A 1 71 ? -8.202 -7.045 4.866 1.00 97.81 71 GLU A O 1
ATOM 576 N N . ASN A 1 72 ? -7.954 -6.049 2.866 1.00 97.81 72 ASN A N 1
ATOM 577 C CA . ASN A 1 72 ? -9.083 -5.140 3.040 1.00 97.81 72 ASN A CA 1
ATOM 578 C C . ASN A 1 72 ? -10.393 -5.901 3.253 1.00 97.81 72 ASN A C 1
ATOM 580 O O . ASN A 1 72 ? -11.117 -5.571 4.179 1.00 97.81 72 ASN A O 1
ATOM 584 N N . ALA A 1 73 ? -10.647 -6.989 2.520 1.00 97.94 73 ALA A N 1
ATOM 585 C CA . ALA A 1 73 ? -11.836 -7.813 2.747 1.00 97.94 73 ALA A CA 1
ATOM 586 C C . ALA A 1 73 ? -11.903 -8.396 4.174 1.00 97.94 73 ALA A C 1
ATOM 588 O O . ALA A 1 73 ? -12.982 -8.489 4.758 1.00 97.94 73 ALA A O 1
ATOM 589 N N . LYS A 1 74 ? -10.757 -8.764 4.771 1.00 98.00 74 LYS A N 1
ATOM 590 C CA . LYS A 1 74 ? -10.707 -9.197 6.179 1.00 98.00 74 LYS A CA 1
ATOM 591 C C . LYS A 1 74 ? -11.025 -8.044 7.131 1.00 98.00 74 LYS A C 1
ATOM 593 O O . LYS A 1 74 ? -11.772 -8.238 8.087 1.00 98.00 74 LYS A O 1
ATOM 598 N N . LYS A 1 75 ? -10.467 -6.857 6.873 1.00 97.81 75 LYS A N 1
ATOM 599 C CA . LYS A 1 75 ? -10.747 -5.648 7.663 1.00 97.81 75 LYS A CA 1
ATOM 600 C C . LYS A 1 75 ? -12.228 -5.274 7.577 1.00 97.81 75 LYS A C 1
ATOM 602 O O . LYS A 1 75 ? -12.844 -5.050 8.613 1.00 97.81 75 LYS A O 1
ATOM 607 N N . ASP A 1 76 ? -12.811 -5.313 6.382 1.00 98.19 76 ASP A N 1
ATOM 608 C CA . ASP A 1 76 ? -14.227 -5.028 6.133 1.00 98.19 76 ASP A CA 1
ATOM 609 C C . ASP A 1 76 ? -15.146 -6.011 6.865 1.00 98.19 76 ASP A C 1
ATOM 611 O O . ASP A 1 76 ? -16.163 -5.603 7.430 1.00 98.19 76 ASP A O 1
ATOM 615 N N . TYR A 1 77 ? -14.773 -7.294 6.927 1.00 98.19 77 TYR A N 1
ATOM 616 C CA . TYR A 1 77 ? -15.494 -8.289 7.722 1.00 98.19 77 TYR A CA 1
ATOM 617 C C . TYR A 1 77 ? -15.480 -7.946 9.217 1.00 98.19 77 TYR A C 1
ATOM 619 O O . TYR A 1 77 ? -16.535 -7.881 9.851 1.00 98.19 77 TYR A O 1
ATOM 627 N N . THR A 1 78 ? -14.300 -7.678 9.784 1.00 97.94 78 THR A N 1
ATOM 628 C CA . THR A 1 78 ? -14.170 -7.300 11.201 1.00 97.94 78 THR A CA 1
ATOM 629 C C . THR A 1 78 ? -14.956 -6.032 11.506 1.00 97.94 78 THR A C 1
ATOM 631 O O . THR A 1 78 ? -15.682 -5.964 12.496 1.00 97.94 78 THR A O 1
ATOM 634 N N . LEU A 1 79 ? -14.853 -5.039 10.631 1.00 98.31 79 LEU A N 1
ATOM 635 C CA . LEU A 1 79 ? -15.534 -3.764 10.768 1.00 98.31 79 LEU A CA 1
ATOM 636 C C . LEU A 1 79 ? -17.060 -3.922 10.677 1.00 98.31 79 LEU A C 1
ATOM 638 O O . LEU A 1 79 ? -17.774 -3.305 11.464 1.00 98.31 79 LEU A O 1
ATOM 642 N N . SER A 1 80 ? -17.563 -4.794 9.801 1.00 98.38 80 SER A N 1
ATOM 643 C CA . SER A 1 80 ? -18.995 -5.128 9.725 1.00 98.38 80 SER A CA 1
ATOM 644 C C . SER A 1 80 ? -19.486 -5.788 11.014 1.00 98.38 80 SER A C 1
ATOM 646 O O . SER A 1 80 ? -20.465 -5.334 11.602 1.00 98.38 80 SER A O 1
ATOM 648 N N . ARG A 1 81 ? -18.743 -6.773 11.531 1.00 98.50 81 ARG A N 1
ATOM 649 C CA . ARG A 1 81 ? -19.068 -7.441 12.801 1.00 98.50 81 ARG A CA 1
ATOM 650 C C . ARG A 1 81 ? -19.088 -6.472 13.986 1.00 98.50 81 ARG A C 1
ATOM 652 O O . ARG A 1 81 ? -19.960 -6.556 14.848 1.00 98.50 81 ARG A O 1
ATOM 659 N N . LEU A 1 82 ? -18.117 -5.562 14.061 1.00 98.38 82 LEU A N 1
ATOM 660 C CA . LEU A 1 82 ? -18.075 -4.553 15.121 1.00 98.38 82 LEU A CA 1
ATOM 661 C C . LEU A 1 82 ? -19.254 -3.584 15.012 1.00 98.38 82 LEU A C 1
ATOM 663 O O . LEU A 1 82 ? -19.866 -3.265 16.028 1.00 98.38 82 LEU A O 1
ATOM 667 N N . ARG A 1 83 ? -19.615 -3.162 13.794 1.00 98.44 83 ARG A N 1
ATOM 668 C CA . ARG A 1 83 ? -20.798 -2.323 13.556 1.00 98.44 83 ARG A CA 1
ATOM 669 C C . ARG A 1 83 ? -22.086 -3.004 14.011 1.00 98.44 83 ARG A C 1
ATOM 671 O O . ARG A 1 83 ? -22.883 -2.355 14.680 1.00 98.44 83 ARG A O 1
ATOM 678 N N . GLU A 1 84 ? -22.261 -4.291 13.715 1.00 98.50 84 GLU A N 1
ATOM 679 C CA . GLU A 1 84 ? -23.409 -5.073 14.197 1.00 98.50 84 GLU A CA 1
ATOM 680 C C . GLU A 1 84 ? -23.450 -5.139 15.726 1.00 98.50 84 GLU A C 1
ATOM 682 O O . GLU A 1 84 ? -24.487 -4.865 16.326 1.00 98.50 84 GLU A O 1
ATOM 687 N N . LYS A 1 85 ? -22.313 -5.418 16.378 1.00 98.50 85 LYS A N 1
ATOM 688 C CA . LYS A 1 85 ? -22.242 -5.452 17.847 1.00 98.50 85 LYS A CA 1
ATOM 689 C C . LYS A 1 85 ? -22.588 -4.097 18.467 1.00 98.50 85 LYS A C 1
ATOM 691 O O . LYS A 1 85 ? -23.316 -4.047 19.452 1.00 98.50 85 LYS A O 1
ATOM 696 N N . ILE A 1 86 ? -22.083 -3.005 17.894 1.00 98.44 86 ILE A N 1
ATOM 697 C CA . ILE A 1 86 ? -22.406 -1.647 18.345 1.00 98.44 86 ILE A CA 1
ATOM 698 C C . ILE A 1 86 ? -23.902 -1.368 18.175 1.00 98.44 86 ILE A C 1
ATOM 700 O O . ILE A 1 86 ? -24.510 -0.802 19.078 1.00 98.44 86 ILE A O 1
ATOM 704 N N . ALA A 1 87 ? -24.503 -1.760 17.049 1.00 98.31 87 ALA A N 1
ATOM 705 C CA . ALA A 1 87 ? -25.936 -1.582 16.822 1.00 98.31 87 ALA A CA 1
ATOM 706 C C . ALA A 1 87 ? -26.776 -2.351 17.855 1.00 98.31 87 ALA A C 1
ATOM 708 O O . ALA A 1 87 ? -27.672 -1.764 18.454 1.00 98.31 87 ALA A O 1
ATOM 709 N N . ALA A 1 88 ? -26.426 -3.611 18.131 1.00 98.12 88 ALA A N 1
ATOM 710 C CA . ALA A 1 88 ? -27.100 -4.420 19.144 1.00 98.12 88 ALA A CA 1
ATOM 711 C C . ALA A 1 88 ? -26.982 -3.806 20.550 1.00 98.12 88 ALA A C 1
ATOM 713 O O . ALA A 1 88 ? -27.974 -3.685 21.260 1.00 98.12 88 ALA A O 1
ATOM 714 N N . LEU A 1 89 ? -25.785 -3.349 20.938 1.00 98.12 89 LEU A N 1
ATOM 715 C CA . LEU A 1 89 ? -25.586 -2.693 22.235 1.00 98.12 89 LEU A CA 1
ATOM 716 C C . LEU A 1 89 ? -26.393 -1.397 22.356 1.00 98.12 89 LEU A C 1
ATOM 718 O O . LEU A 1 89 ? -26.954 -1.131 23.414 1.00 98.12 89 LEU A O 1
ATOM 722 N N . LYS A 1 90 ? -26.492 -0.610 21.280 1.00 98.25 90 LYS A N 1
ATOM 723 C CA . LYS A 1 90 ? -27.338 0.592 21.258 1.00 98.25 90 LYS A CA 1
ATOM 724 C C . LYS A 1 90 ? -28.813 0.262 21.483 1.00 98.25 90 LYS A C 1
ATOM 726 O O . LYS A 1 90 ? -29.494 1.013 22.171 1.00 98.25 90 LYS A O 1
ATOM 731 N N . GLU A 1 91 ? -29.301 -0.843 20.926 1.00 97.94 91 GLU A N 1
ATOM 732 C CA . GLU A 1 91 ? -30.677 -1.298 21.140 1.00 97.94 91 GLU A CA 1
ATOM 733 C C . GLU A 1 91 ? -30.910 -1.755 22.587 1.00 97.94 91 GLU A C 1
ATOM 735 O O . GLU A 1 91 ? -31.924 -1.396 23.189 1.00 97.94 91 GLU A O 1
ATOM 740 N N . THR A 1 92 ? -29.952 -2.476 23.184 1.00 97.69 92 THR A N 1
ATOM 741 C CA . THR A 1 92 ? -30.012 -2.853 24.605 1.00 97.69 92 THR A CA 1
ATOM 742 C C . THR A 1 92 ? -30.030 -1.628 25.514 1.00 97.69 92 THR A C 1
ATOM 744 O O . THR A 1 92 ? -30.877 -1.571 26.397 1.00 97.69 92 THR A O 1
ATOM 747 N N . ILE A 1 93 ? -29.153 -0.645 25.280 1.00 97.44 93 ILE A N 1
ATOM 748 C CA . ILE A 1 93 ? -29.119 0.599 26.066 1.00 97.44 93 ILE A CA 1
ATOM 749 C C . ILE A 1 93 ? -30.463 1.316 25.970 1.00 97.44 93 ILE A C 1
ATOM 751 O O . ILE A 1 93 ? -31.055 1.619 26.998 1.00 97.44 93 ILE A O 1
ATOM 755 N N . LYS A 1 94 ? -30.997 1.493 24.756 1.00 97.44 94 LYS A N 1
ATOM 756 C CA . LYS A 1 94 ? -32.308 2.118 24.565 1.00 97.44 94 LYS A CA 1
ATOM 757 C C . LYS A 1 94 ? -33.414 1.378 25.326 1.00 97.44 94 LYS A C 1
ATOM 759 O O . LYS A 1 94 ? -34.234 1.998 25.984 1.00 97.44 94 LYS A O 1
ATOM 764 N N . THR A 1 95 ? -33.417 0.046 25.267 1.00 96.50 95 THR A N 1
ATOM 765 C CA . THR A 1 95 ? -34.401 -0.771 25.996 1.00 96.50 95 THR A CA 1
ATOM 766 C C . THR A 1 95 ? -34.265 -0.594 27.509 1.00 96.50 95 THR A C 1
ATOM 768 O O . THR A 1 95 ? -35.271 -0.534 28.209 1.00 96.50 95 THR A O 1
ATOM 771 N N . GLN A 1 96 ? -33.035 -0.512 28.024 1.00 95.94 96 GLN A N 1
ATOM 772 C CA . GLN A 1 96 ? -32.774 -0.266 29.444 1.00 95.94 96 GLN A CA 1
ATOM 773 C C . GLN A 1 96 ? -33.217 1.140 29.870 1.00 95.94 96 GLN A C 1
ATOM 775 O O . GLN A 1 96 ? -33.805 1.285 30.937 1.00 95.94 96 GLN A O 1
ATOM 780 N N . GLU A 1 97 ? -32.986 2.157 29.039 1.00 95.50 97 GLU A N 1
ATOM 781 C CA . GLU A 1 97 ? -33.466 3.527 29.264 1.00 95.50 97 GLU A CA 1
ATOM 782 C C . GLU A 1 97 ? -35.002 3.582 29.293 1.00 95.50 97 GLU A C 1
ATOM 784 O O . GLU A 1 97 ? -35.574 4.124 30.238 1.00 95.50 97 GLU A O 1
ATOM 789 N N . ASP A 1 98 ? -35.672 2.941 28.327 1.00 94.50 98 ASP A N 1
ATOM 790 C CA . ASP A 1 98 ? -37.138 2.845 28.281 1.00 94.50 98 ASP A CA 1
ATOM 791 C C . ASP A 1 98 ? -37.695 2.124 29.533 1.00 94.50 98 ASP A C 1
ATOM 793 O O . ASP A 1 98 ? -38.721 2.525 30.088 1.00 94.50 98 ASP A O 1
ATOM 797 N N . GLN A 1 99 ? -37.010 1.075 30.018 1.00 92.81 99 GLN A N 1
ATOM 798 C CA . GLN A 1 99 ? -37.369 0.361 31.253 1.00 92.81 99 GLN A CA 1
ATOM 799 C C . GLN A 1 99 ? -37.222 1.233 32.507 1.00 92.81 99 GLN A C 1
ATOM 801 O O . GLN A 1 99 ? -38.105 1.208 33.366 1.00 92.81 99 GLN A O 1
ATOM 806 N N . LEU A 1 100 ? -36.132 2.000 32.621 1.00 89.94 100 LEU A N 1
ATOM 807 C CA . LEU A 1 100 ? -35.923 2.934 33.733 1.00 89.94 100 LEU A CA 1
ATOM 808 C C . LEU A 1 100 ? -37.006 4.018 33.749 1.00 89.94 100 LEU A C 1
ATOM 810 O O . LEU A 1 100 ? -37.590 4.288 34.795 1.00 89.94 100 LEU A O 1
ATOM 814 N N . GLN A 1 101 ? -37.344 4.567 32.582 1.00 89.94 101 GLN A N 1
ATOM 815 C CA . GLN A 1 101 ? -38.367 5.602 32.463 1.00 89.94 101 GLN A CA 1
ATOM 816 C C . GLN A 1 101 ? -39.778 5.094 32.812 1.00 89.94 101 GLN A C 1
ATOM 818 O O . GLN A 1 101 ? -40.584 5.842 33.365 1.00 89.94 101 GLN A O 1
ATOM 823 N N . ALA A 1 102 ? -40.083 3.823 32.532 1.00 85.00 102 ALA A N 1
ATOM 824 C CA . ALA A 1 102 ? -41.340 3.199 32.947 1.00 85.00 102 ALA A CA 1
ATOM 825 C C . ALA A 1 102 ? -41.429 3.011 34.474 1.00 85.00 102 ALA A C 1
ATOM 827 O O . ALA A 1 102 ? -42.481 3.266 35.055 1.00 85.00 102 ALA A O 1
ATOM 828 N N . LEU A 1 103 ? -40.327 2.625 35.129 1.00 76.50 103 LEU A N 1
ATOM 829 C CA . LEU A 1 103 ? -40.264 2.491 36.591 1.00 76.50 103 LEU A CA 1
ATOM 830 C C . LEU A 1 103 ? -40.374 3.845 37.308 1.00 76.50 103 LEU A C 1
ATOM 832 O O . LEU A 1 103 ? -41.004 3.931 38.358 1.00 76.50 103 LEU A O 1
ATOM 836 N N . GLU A 1 104 ? -39.814 4.908 36.730 1.00 67.19 104 GLU A N 1
ATOM 837 C CA . GLU A 1 104 ? -39.974 6.276 37.242 1.00 67.19 104 GLU A CA 1
ATOM 838 C C . GLU A 1 104 ? -41.398 6.828 37.039 1.00 67.19 104 GLU A C 1
ATOM 840 O O . GLU A 1 104 ? -41.840 7.685 37.800 1.00 67.19 104 GLU A O 1
ATOM 845 N N . GLY A 1 105 ? -42.138 6.333 36.040 1.00 60.22 105 GLY A N 1
ATOM 846 C CA . GLY A 1 105 ? -43.512 6.755 35.752 1.00 60.22 105 GLY A CA 1
ATOM 847 C C . GLY A 1 105 ? -44.592 6.138 36.652 1.00 60.22 105 GLY A C 1
ATOM 848 O O . GLY A 1 105 ? -45.695 6.682 36.710 1.00 60.22 105 GLY A O 1
ATOM 849 N N . GLU A 1 106 ? -44.301 5.031 37.345 1.00 55.12 106 GLU A N 1
ATOM 850 C CA . GLU A 1 106 ? -45.260 4.318 38.214 1.00 55.12 106 GLU A CA 1
ATOM 851 C C . GLU A 1 106 ? -45.046 4.565 39.722 1.00 55.12 106 GLU A C 1
ATOM 853 O O . GLU A 1 106 ? -45.877 4.159 40.535 1.00 55.12 106 GLU A O 1
ATOM 858 N N . GLY A 1 107 ? -43.977 5.265 40.113 1.00 50.91 107 GLY A N 1
ATOM 859 C CA . GLY A 1 107 ? -43.722 5.644 41.502 1.00 50.91 107 GLY A CA 1
ATOM 860 C C . GLY A 1 107 ? -44.319 7.006 41.845 1.00 50.91 107 GLY A C 1
ATOM 861 O O . GLY A 1 107 ? -43.701 8.038 41.588 1.00 50.91 107 GLY A O 1
ATOM 862 N N . GLU A 1 108 ? -45.486 7.027 42.498 1.00 51.41 108 GLU A N 1
ATOM 863 C CA . GLU A 1 108 ? -45.775 8.114 43.438 1.00 51.41 108 GLU A CA 1
ATOM 864 C C . GLU A 1 108 ? -44.570 8.204 44.380 1.00 51.41 108 GLU A C 1
ATOM 866 O O . GLU A 1 108 ? -44.184 7.199 44.977 1.00 51.41 108 GLU A O 1
ATOM 871 N N . GLY A 1 109 ? -43.919 9.367 44.446 1.00 52.59 109 GLY A N 1
ATOM 872 C CA . GLY A 1 109 ? -42.792 9.566 45.345 1.00 52.59 109 GLY A CA 1
ATOM 873 C C . GLY A 1 109 ? -43.220 9.219 46.766 1.00 52.59 109 GLY A C 1
ATOM 874 O O . GLY A 1 109 ? -43.967 9.975 47.385 1.00 52.59 109 GLY A O 1
ATOM 875 N N . GLU A 1 110 ? -42.768 8.075 47.279 1.00 55.66 110 GLU A N 1
ATOM 876 C CA . GLU A 1 110 ? -42.789 7.823 48.710 1.00 55.66 110 GLU A CA 1
ATOM 877 C C . GLU A 1 110 ? -41.859 8.864 49.328 1.00 55.66 110 GLU A C 1
ATOM 879 O O . GLU A 1 110 ? -40.632 8.749 49.276 1.00 55.66 110 GLU A O 1
ATOM 884 N N . ASP A 1 111 ? -42.461 9.922 49.874 1.00 53.22 111 ASP A N 1
ATOM 885 C CA . ASP A 1 111 ? -41.807 10.831 50.800 1.00 53.22 111 ASP A CA 1
ATOM 886 C C . ASP A 1 111 ? -41.231 9.971 51.928 1.00 53.22 111 ASP A C 1
ATOM 888 O O . ASP A 1 111 ? -41.935 9.548 52.850 1.00 53.22 111 ASP A O 1
ATOM 892 N N . ILE A 1 112 ? -39.927 9.696 51.859 1.00 56.69 112 ILE A N 1
ATOM 893 C CA . ILE A 1 112 ? -39.173 9.121 52.968 1.00 56.69 112 ILE A CA 1
ATOM 894 C C . ILE A 1 112 ? -39.046 10.226 54.017 1.00 56.69 112 ILE A C 1
ATOM 896 O O . ILE A 1 112 ? -37.985 10.817 54.223 1.00 56.69 112 ILE A O 1
ATOM 900 N N . GLN A 1 113 ? -40.141 10.511 54.720 1.00 52.62 113 GLN A N 1
ATOM 901 C CA . GLN A 1 113 ? -40.098 11.181 56.009 1.00 52.62 113 GLN A CA 1
ATOM 902 C C . GLN A 1 113 ? -39.628 10.152 57.047 1.00 52.62 113 GLN A C 1
ATOM 904 O O . GLN A 1 113 ? -40.367 9.702 57.919 1.00 52.62 113 GLN A O 1
ATOM 909 N N . GLY A 1 114 ? -38.375 9.726 56.881 1.00 48.47 114 GLY A N 1
ATOM 910 C CA . GLY A 1 114 ? -37.664 8.854 57.796 1.00 48.47 114 GLY A CA 1
ATOM 911 C C . GLY A 1 114 ? -37.189 9.652 59.003 1.00 48.47 114 GLY A C 1
ATOM 912 O O . GLY A 1 114 ? -36.395 10.581 58.876 1.00 48.47 114 GLY A O 1
ATOM 913 N N . ASP A 1 115 ? -37.712 9.276 60.165 1.00 47.47 115 ASP A N 1
ATOM 914 C CA . ASP A 1 115 ? -37.168 9.504 61.504 1.00 47.47 115 ASP A CA 1
ATOM 915 C C . ASP A 1 115 ? -35.632 9.709 61.511 1.00 47.47 115 ASP A C 1
ATOM 917 O O . ASP A 1 115 ? -34.851 8.865 61.061 1.00 47.47 115 ASP A O 1
ATOM 921 N N . GLY A 1 116 ? -35.214 10.850 62.070 1.00 58.09 116 GLY A N 1
ATOM 922 C CA . GLY A 1 116 ? -33.838 11.342 62.142 1.00 58.09 116 GLY A CA 1
ATOM 923 C C . GLY A 1 116 ? -32.867 10.575 63.049 1.00 58.09 116 GLY A C 1
ATOM 924 O O . GLY A 1 116 ? -31.807 11.120 63.356 1.00 58.09 116 GLY A O 1
ATOM 925 N N . TYR A 1 117 ? -33.163 9.339 63.465 1.00 53.56 117 TYR A N 1
ATOM 926 C CA . TYR A 1 117 ? -32.248 8.516 64.271 1.00 53.56 117 TYR A CA 1
ATOM 927 C C . TYR A 1 117 ? -31.745 7.225 63.595 1.00 53.56 117 TYR A C 1
ATOM 929 O O . TYR A 1 117 ? -30.996 6.466 64.212 1.00 53.56 117 TYR A O 1
ATOM 937 N N . SER A 1 118 ? -32.033 6.987 62.309 1.00 50.34 118 SER A N 1
ATOM 938 C CA . SER A 1 118 ? -31.616 5.749 61.613 1.00 50.34 118 SER A CA 1
ATOM 939 C C . SER A 1 118 ? -30.131 5.675 61.175 1.00 50.34 118 SER A C 1
ATOM 941 O O . SER A 1 118 ? -29.727 4.687 60.562 1.00 50.34 118 SER A O 1
ATOM 943 N N . TYR A 1 119 ? -29.284 6.663 61.492 1.00 56.34 119 TYR A N 1
ATOM 944 C CA . TYR A 1 119 ? -27.864 6.693 61.075 1.00 56.34 119 TYR A CA 1
ATOM 945 C C . TYR A 1 119 ? -26.893 5.899 61.972 1.00 56.34 119 TYR A C 1
ATOM 947 O O . TYR A 1 119 ? -25.682 5.953 61.774 1.00 56.34 119 TYR A O 1
ATOM 955 N N . MET A 1 120 ? -27.403 5.146 62.950 1.00 53.69 120 MET A N 1
ATOM 956 C CA . MET A 1 120 ? -26.594 4.305 63.848 1.00 53.69 120 MET A CA 1
ATOM 957 C C . MET A 1 120 ? -27.048 2.838 63.838 1.00 53.69 120 MET A C 1
ATOM 959 O O . MET A 1 120 ? -26.894 2.125 64.828 1.00 53.69 120 MET A O 1
ATOM 963 N N . ALA A 1 121 ? -27.610 2.362 62.724 1.00 56.44 121 ALA A N 1
ATOM 964 C CA . ALA A 1 121 ? -27.666 0.926 62.478 1.00 56.44 121 ALA A CA 1
ATOM 965 C C . ALA A 1 121 ? -26.267 0.467 62.020 1.00 56.44 121 ALA A C 1
ATOM 967 O O . ALA A 1 121 ? -25.722 1.062 61.085 1.00 56.44 121 ALA A O 1
ATOM 968 N N . PRO A 1 122 ? -25.650 -0.548 62.658 1.00 57.81 122 PRO A N 1
ATOM 969 C CA . PRO A 1 122 ? -24.396 -1.097 62.164 1.00 57.81 122 PRO A CA 1
ATOM 970 C C . PRO A 1 122 ? -24.615 -1.569 60.721 1.00 57.81 122 PRO A C 1
ATOM 972 O O . PRO A 1 122 ? -25.685 -2.116 60.431 1.00 57.81 122 PRO A O 1
ATOM 975 N N . PRO A 1 123 ? -23.644 -1.344 59.817 1.00 49.34 123 PRO A N 1
ATOM 976 C CA . PRO A 1 123 ? -23.785 -1.712 58.418 1.00 49.34 123 PRO A CA 1
ATOM 977 C C . PRO A 1 123 ? -24.203 -3.179 58.343 1.00 49.34 123 PRO A C 1
ATOM 979 O O . PRO A 1 123 ? -23.529 -4.058 58.884 1.00 49.34 123 PRO A O 1
ATOM 982 N N . THR A 1 124 ? -25.358 -3.439 57.733 1.00 60.62 124 THR A N 1
ATOM 983 C CA . THR A 1 124 ? -25.833 -4.799 57.481 1.00 60.62 124 THR A CA 1
ATOM 984 C C . THR A 1 124 ? -24.755 -5.545 56.693 1.00 60.62 124 THR A C 1
ATOM 986 O O . THR A 1 124 ? -24.097 -4.947 55.839 1.00 60.62 124 THR A O 1
ATOM 989 N N . HIS A 1 125 ? -24.555 -6.838 56.976 1.00 55.56 125 HIS A N 1
ATOM 990 C CA . HIS A 1 125 ? -23.471 -7.669 56.419 1.00 55.56 125 HIS A CA 1
ATOM 991 C C . HIS A 1 125 ? -23.248 -7.505 54.899 1.00 55.56 125 HIS A C 1
ATOM 993 O O . HIS A 1 125 ? -22.109 -7.522 54.448 1.00 55.56 125 HIS A O 1
ATOM 999 N N . ALA A 1 126 ? -24.304 -7.230 54.125 1.00 54.00 126 ALA A N 1
ATOM 1000 C CA . ALA A 1 126 ? -24.232 -6.974 52.685 1.00 54.00 126 ALA A CA 1
ATOM 1001 C C . ALA A 1 126 ? -23.389 -5.738 52.282 1.00 54.00 126 ALA A C 1
ATOM 1003 O O . ALA A 1 126 ? -22.816 -5.710 51.198 1.00 54.00 126 ALA A O 1
ATOM 1004 N N . SER A 1 127 ? -23.295 -4.716 53.139 1.00 59.53 127 SER A N 1
ATOM 1005 C CA . SER A 1 127 ? -22.530 -3.482 52.876 1.00 59.53 127 SER A CA 1
ATOM 1006 C C . SER A 1 127 ? -21.058 -3.575 53.299 1.00 59.53 127 SER A C 1
ATOM 1008 O O . SER A 1 127 ? -20.207 -2.921 52.699 1.00 59.53 127 SER A O 1
ATOM 1010 N N . GLN A 1 128 ? -20.732 -4.433 54.273 1.00 58.09 128 GLN A N 1
ATOM 1011 C CA . GLN A 1 128 ? -19.343 -4.743 54.633 1.00 58.09 128 GLN A CA 1
ATOM 1012 C C . GLN A 1 128 ? -18.661 -5.581 53.546 1.00 58.09 128 GLN A C 1
ATOM 1014 O O . GLN A 1 128 ? -17.513 -5.301 53.201 1.00 58.09 128 GLN A O 1
ATOM 1019 N N . ASP A 1 129 ? -19.386 -6.535 52.952 1.00 64.69 129 ASP A N 1
ATOM 1020 C CA . ASP A 1 129 ? -18.897 -7.326 51.818 1.00 64.69 129 ASP A CA 1
ATOM 1021 C C . ASP A 1 129 ? -18.574 -6.446 50.605 1.00 64.69 129 ASP A C 1
ATOM 1023 O O . ASP A 1 129 ? -17.548 -6.648 49.965 1.00 64.69 129 ASP A O 1
ATOM 1027 N N . ALA A 1 130 ? -19.382 -5.418 50.325 1.00 70.25 130 ALA A N 1
ATOM 1028 C CA . ALA A 1 130 ? -19.119 -4.487 49.227 1.00 70.25 130 ALA A CA 1
ATOM 1029 C C . ALA A 1 130 ? -17.827 -3.670 49.435 1.00 70.25 130 ALA A C 1
ATOM 1031 O O . ALA A 1 130 ? -17.041 -3.497 48.504 1.00 70.25 130 ALA A O 1
ATOM 1032 N N . VAL A 1 131 ? -17.569 -3.202 50.662 1.00 75.94 131 VAL A N 1
ATOM 1033 C CA . VAL A 1 131 ? -16.336 -2.463 50.998 1.00 75.94 131 VAL A CA 1
ATOM 1034 C C . VAL A 1 131 ? -15.114 -3.385 50.971 1.00 75.94 131 VAL A C 1
ATOM 1036 O O . VAL A 1 131 ? -14.064 -2.995 50.458 1.00 75.94 131 VAL A O 1
ATOM 1039 N N . LEU A 1 132 ? -15.245 -4.620 51.466 1.00 80.25 132 LEU A N 1
ATOM 1040 C CA . LEU A 1 132 ? -14.190 -5.634 51.392 1.00 80.25 132 LEU A CA 1
ATOM 1041 C C . LEU A 1 132 ? -13.890 -6.032 49.946 1.00 80.25 132 LEU A C 1
ATOM 1043 O O . LEU A 1 132 ? -12.723 -6.140 49.580 1.00 80.25 132 LEU A O 1
ATOM 1047 N N . GLN A 1 133 ? -14.917 -6.172 49.111 1.00 79.19 133 GLN A N 1
ATOM 1048 C CA . GLN A 1 133 ? -14.777 -6.473 47.691 1.00 79.19 133 GLN A CA 1
ATOM 1049 C C . GLN A 1 133 ? -14.129 -5.309 46.927 1.00 79.19 133 GLN A C 1
ATOM 1051 O O . GLN A 1 133 ? -13.287 -5.547 46.066 1.00 79.19 133 GLN A O 1
ATOM 1056 N N . MET A 1 134 ? -14.427 -4.054 47.280 1.00 80.75 134 MET A N 1
ATOM 1057 C CA . MET A 1 134 ? -13.764 -2.881 46.695 1.00 80.75 134 MET A CA 1
ATOM 1058 C C . MET A 1 134 ? -12.293 -2.772 47.119 1.00 80.75 134 MET A C 1
ATOM 1060 O O . MET A 1 134 ? -11.429 -2.480 46.292 1.00 80.75 134 MET A O 1
ATOM 1064 N N . LEU A 1 135 ? -11.989 -3.044 48.392 1.00 84.88 135 LEU A N 1
ATOM 1065 C CA . LEU A 1 135 ? -10.611 -3.089 48.883 1.00 84.88 135 LEU A CA 1
ATOM 1066 C C . LEU A 1 135 ? -9.828 -4.236 48.232 1.00 84.88 135 LEU A C 1
ATOM 1068 O O . LEU A 1 135 ? -8.675 -4.049 47.850 1.00 84.88 135 LEU A O 1
ATOM 1072 N N . GLN A 1 136 ? -10.464 -5.393 48.055 1.00 84.12 136 GLN A N 1
ATOM 1073 C CA . GLN A 1 136 ? -9.900 -6.531 47.340 1.00 84.12 136 GLN A CA 1
ATOM 1074 C C . GLN A 1 136 ? -9.629 -6.186 45.875 1.00 84.12 136 GLN A C 1
ATOM 1076 O O . GLN A 1 136 ? -8.522 -6.425 45.408 1.00 84.12 136 GLN A O 1
ATOM 1081 N N . MET A 1 137 ? -10.572 -5.536 45.191 1.00 83.31 137 MET A N 1
ATOM 1082 C CA . MET A 1 137 ? -10.400 -5.118 43.800 1.00 83.31 137 MET A CA 1
ATOM 1083 C C . MET A 1 137 ? -9.256 -4.110 43.643 1.00 83.31 137 MET A C 1
ATOM 1085 O O . MET A 1 137 ? -8.463 -4.230 42.720 1.00 83.31 137 MET A O 1
ATOM 1089 N N . MET A 1 138 ? -9.103 -3.157 44.568 1.00 83.88 138 MET A N 1
ATOM 1090 C CA . MET A 1 138 ? -7.971 -2.221 44.538 1.00 83.88 138 MET A CA 1
ATOM 1091 C C . MET A 1 138 ? -6.625 -2.895 44.832 1.00 83.88 138 MET A C 1
ATOM 1093 O O . MET A 1 138 ? -5.601 -2.476 44.293 1.00 83.88 138 MET A O 1
ATOM 1097 N N . MET A 1 139 ? -6.592 -3.911 45.698 1.00 83.25 139 MET A N 1
ATOM 1098 C CA . MET A 1 139 ? -5.371 -4.687 45.933 1.00 83.25 139 MET A CA 1
ATOM 1099 C C . MET A 1 139 ? -5.023 -5.548 44.718 1.00 83.25 139 MET A C 1
ATOM 1101 O O . MET A 1 139 ? -3.863 -5.568 44.318 1.00 83.25 139 MET A O 1
ATOM 1105 N N . GLU A 1 140 ? -6.019 -6.176 44.098 1.00 83.56 140 GLU A N 1
ATOM 1106 C CA . GLU A 1 140 ? -5.865 -6.996 42.897 1.00 83.56 140 GLU A CA 1
ATOM 1107 C C . GLU A 1 140 ? -5.417 -6.158 41.692 1.00 83.56 140 GLU A C 1
ATOM 1109 O O . GLU A 1 140 ? -4.506 -6.563 40.979 1.00 83.56 140 GLU A O 1
ATOM 1114 N N . ASP A 1 141 ? -5.945 -4.942 41.527 1.00 81.25 141 ASP A N 1
ATOM 1115 C CA . ASP A 1 141 ? -5.520 -4.003 40.480 1.00 81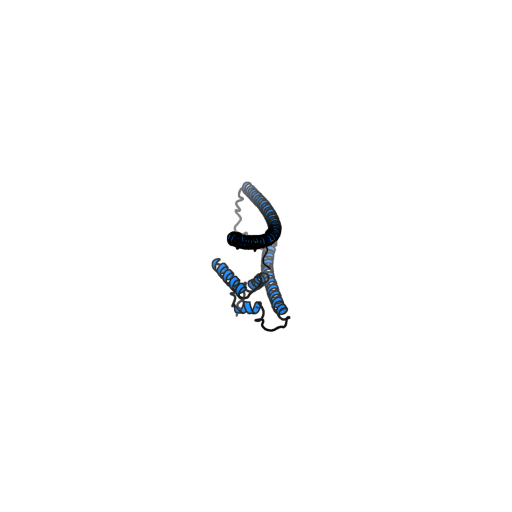.25 141 ASP A CA 1
ATOM 1116 C C . ASP A 1 141 ? -4.054 -3.567 40.671 1.00 81.25 141 ASP A C 1
ATOM 1118 O O . ASP A 1 141 ? -3.246 -3.593 39.741 1.00 81.25 141 ASP A O 1
ATOM 1122 N N . ARG A 1 142 ? -3.647 -3.277 41.918 1.00 81.06 142 ARG A N 1
ATOM 1123 C CA . ARG A 1 142 ? -2.240 -2.962 42.242 1.00 81.06 142 ARG A CA 1
ATOM 1124 C C . ARG A 1 142 ? -1.311 -4.163 42.083 1.00 81.06 142 ARG A C 1
ATOM 1126 O O . ARG A 1 142 ? -0.132 -3.987 41.768 1.00 81.06 142 ARG A O 1
ATOM 1133 N N . GLU A 1 143 ? -1.787 -5.370 42.363 1.00 82.00 143 GLU A N 1
ATOM 1134 C CA . GLU A 1 143 ? -1.026 -6.603 42.150 1.00 82.00 143 GLU A CA 1
ATOM 1135 C C . GLU A 1 143 ? -0.894 -6.929 40.661 1.00 82.00 143 GLU A C 1
ATOM 1137 O O . GLU A 1 143 ? 0.201 -7.289 40.225 1.00 82.00 143 GLU A O 1
ATOM 1142 N N . ALA A 1 144 ? -1.950 -6.719 39.874 1.00 81.75 144 ALA A N 1
ATOM 1143 C CA . ALA A 1 144 ? -1.941 -6.867 38.424 1.00 81.75 144 ALA A CA 1
ATOM 1144 C C . ALA A 1 144 ? -0.962 -5.884 37.768 1.00 81.75 144 ALA A C 1
ATOM 1146 O O . ALA A 1 144 ? -0.117 -6.310 36.981 1.00 81.75 144 ALA A O 1
ATOM 1147 N N . GLU A 1 145 ? -0.978 -4.610 38.173 1.00 79.69 145 GLU A N 1
ATOM 1148 C CA . GLU A 1 145 ? -0.034 -3.596 37.683 1.00 79.69 145 GLU A CA 1
ATOM 1149 C C . GLU A 1 145 ? 1.425 -3.988 37.991 1.00 79.69 145 GLU A C 1
ATOM 1151 O O . GLU A 1 145 ? 2.318 -3.888 37.143 1.00 79.69 145 GLU A O 1
ATOM 1156 N N . ARG A 1 146 ? 1.689 -4.510 39.199 1.00 82.31 146 ARG A N 1
ATOM 1157 C CA . ARG A 1 146 ? 3.021 -5.016 39.578 1.00 82.31 146 ARG A CA 1
ATOM 1158 C C . ARG A 1 146 ? 3.423 -6.250 38.770 1.00 82.31 146 ARG A C 1
ATOM 1160 O O . ARG A 1 146 ? 4.582 -6.343 38.362 1.00 82.31 146 ARG A O 1
ATOM 1167 N N . ALA A 1 147 ? 2.503 -7.184 38.543 1.00 83.94 147 ALA A N 1
ATOM 1168 C CA . ALA A 1 147 ? 2.760 -8.412 37.797 1.00 83.94 147 ALA A CA 1
ATOM 1169 C C . ALA A 1 147 ? 3.032 -8.131 36.312 1.00 83.94 147 ALA A C 1
ATOM 1171 O O . ALA A 1 147 ? 4.001 -8.656 35.758 1.00 83.94 147 ALA A O 1
ATOM 1172 N N . GLU A 1 148 ? 2.238 -7.261 35.687 1.00 81.44 148 GLU A N 1
ATOM 1173 C CA . GLU A 1 148 ? 2.432 -6.825 34.302 1.00 81.44 148 GLU A CA 1
ATOM 1174 C C . GLU A 1 148 ? 3.781 -6.118 34.135 1.00 81.44 148 GLU A C 1
ATOM 1176 O O . GLU A 1 148 ? 4.552 -6.429 33.221 1.00 81.44 148 GLU A O 1
ATOM 1181 N N . ARG A 1 149 ? 4.141 -5.253 35.089 1.00 79.62 149 ARG A N 1
ATOM 1182 C CA . ARG A 1 149 ? 5.450 -4.595 35.108 1.00 79.62 149 ARG A CA 1
ATOM 1183 C C . ARG A 1 149 ? 6.602 -5.588 35.240 1.00 79.62 149 ARG A C 1
ATOM 1185 O O . ARG A 1 149 ? 7.597 -5.477 34.521 1.00 79.62 149 ARG A O 1
ATOM 1192 N N . GLN A 1 150 ? 6.485 -6.561 36.142 1.00 82.00 150 GLN A N 1
ATOM 1193 C CA . GLN A 1 150 ? 7.500 -7.600 36.329 1.00 82.00 150 GLN A CA 1
ATOM 1194 C C . GLN A 1 150 ? 7.673 -8.434 35.048 1.00 82.00 150 GLN A C 1
ATOM 1196 O O . GLN A 1 150 ? 8.805 -8.725 34.651 1.00 82.00 150 GLN A O 1
ATOM 1201 N N . ALA A 1 151 ? 6.568 -8.779 34.379 1.00 84.19 151 ALA A N 1
ATOM 1202 C CA . ALA A 1 151 ? 6.576 -9.506 33.113 1.00 84.19 151 ALA A CA 1
ATOM 1203 C C . ALA A 1 151 ? 7.240 -8.695 31.989 1.00 84.19 151 ALA A C 1
ATOM 1205 O O . ALA A 1 151 ? 8.055 -9.239 31.240 1.00 84.19 151 ALA A O 1
ATOM 1206 N N . ASN A 1 152 ? 6.967 -7.390 31.918 1.00 81.12 152 ASN A N 1
ATOM 1207 C CA . ASN A 1 152 ? 7.593 -6.489 30.953 1.00 81.12 152 ASN A CA 1
ATOM 1208 C C . ASN A 1 152 ? 9.120 -6.410 31.152 1.00 81.12 152 ASN A C 1
ATOM 1210 O O . ASN A 1 152 ? 9.884 -6.634 30.211 1.00 81.12 152 ASN A O 1
ATOM 1214 N N . ILE A 1 153 ? 9.579 -6.209 32.394 1.00 81.25 153 ILE A N 1
ATOM 1215 C CA . ILE A 1 153 ? 11.014 -6.184 32.734 1.00 81.25 153 ILE A CA 1
ATOM 1216 C C . ILE A 1 153 ? 11.690 -7.518 32.377 1.00 81.25 153 ILE A C 1
ATOM 1218 O O . ILE A 1 153 ? 12.804 -7.529 31.844 1.00 81.25 153 ILE A O 1
ATOM 1222 N N . ALA A 1 154 ? 11.031 -8.648 32.646 1.00 82.81 154 ALA A N 1
ATOM 1223 C CA . ALA A 1 154 ? 11.555 -9.968 32.307 1.00 82.81 154 ALA A CA 1
ATOM 1224 C C . ALA A 1 154 ? 11.665 -10.178 30.785 1.00 82.81 154 ALA A C 1
ATOM 1226 O O . ALA A 1 154 ? 12.676 -10.703 30.314 1.00 82.81 154 ALA A O 1
ATOM 1227 N N . ALA A 1 155 ? 10.674 -9.733 30.009 1.00 81.75 155 ALA A N 1
ATOM 1228 C CA . ALA A 1 155 ? 10.707 -9.790 28.546 1.00 81.75 155 ALA A CA 1
ATOM 1229 C C . ALA A 1 155 ? 11.831 -8.913 27.963 1.00 81.75 155 ALA A C 1
ATOM 1231 O O . ALA A 1 155 ? 12.570 -9.352 27.078 1.00 81.75 155 ALA A O 1
ATOM 1232 N N . LEU A 1 156 ? 12.036 -7.715 28.520 1.00 78.25 156 LEU A N 1
ATOM 1233 C CA . LEU A 1 156 ? 13.110 -6.810 28.109 1.00 78.25 156 LEU A CA 1
ATOM 1234 C C . LEU A 1 156 ? 14.505 -7.406 28.386 1.00 78.25 156 LEU A C 1
ATOM 1236 O O . LEU A 1 156 ? 15.412 -7.303 27.556 1.00 78.25 156 LEU A O 1
ATOM 1240 N N . GLN A 1 157 ? 14.670 -8.105 29.516 1.00 76.06 157 GLN A N 1
ATOM 1241 C CA . GLN A 1 157 ? 15.905 -8.835 29.832 1.00 76.06 157 GLN A CA 1
ATOM 1242 C C . GLN A 1 157 ? 16.157 -10.027 28.898 1.00 76.06 157 GLN A C 1
ATOM 1244 O O . GLN A 1 157 ? 17.318 -10.322 28.601 1.00 76.06 157 GLN A O 1
ATOM 1249 N N . GLN A 1 158 ? 15.114 -10.713 28.419 1.00 74.69 158 GLN A N 1
ATOM 1250 C CA . GLN A 1 158 ? 15.267 -11.805 27.447 1.00 74.69 158 GLN A CA 1
ATOM 1251 C C . GLN A 1 158 ? 15.730 -11.291 26.077 1.00 74.69 158 GLN A C 1
ATOM 1253 O O . GLN A 1 158 ? 16.630 -11.881 25.476 1.00 74.69 158 GLN A O 1
ATOM 1258 N N . LEU A 1 159 ? 15.193 -10.158 25.610 1.00 67.88 159 LEU A N 1
ATOM 1259 C CA . LEU A 1 159 ? 15.653 -9.497 24.379 1.00 67.88 159 LEU A CA 1
ATOM 1260 C C . LEU A 1 159 ? 17.115 -9.040 24.477 1.00 67.88 159 LEU A C 1
ATOM 1262 O O . LEU A 1 159 ? 17.875 -9.165 23.514 1.00 67.88 159 LEU A O 1
ATOM 1266 N N . ALA A 1 160 ? 17.539 -8.568 25.652 1.00 65.31 160 ALA A N 1
ATOM 1267 C CA . ALA A 1 160 ? 18.932 -8.203 25.894 1.00 65.31 160 ALA A CA 1
ATOM 1268 C C . ALA A 1 160 ? 19.889 -9.414 25.856 1.00 65.31 160 ALA A C 1
ATOM 1270 O O . ALA A 1 160 ? 21.022 -9.271 25.395 1.00 65.31 160 ALA A O 1
ATOM 1271 N N . GLN A 1 161 ? 19.444 -10.594 26.306 1.00 63.81 161 GLN A N 1
ATOM 1272 C CA . GLN A 1 161 ? 20.241 -11.831 26.310 1.00 63.81 161 GLN A CA 1
ATOM 1273 C C . GLN A 1 161 ? 20.299 -12.506 24.931 1.00 63.81 161 GLN A C 1
ATOM 1275 O O . GLN A 1 161 ? 21.374 -12.930 24.507 1.00 63.81 161 GLN A O 1
ATOM 1280 N N . ASN A 1 162 ? 19.187 -12.548 24.187 1.00 58.47 162 ASN A N 1
ATOM 1281 C CA . ASN A 1 162 ? 19.147 -13.157 22.848 1.00 58.47 162 ASN A CA 1
ATOM 1282 C C . ASN A 1 162 ? 20.055 -12.445 21.827 1.00 58.47 162 ASN A C 1
ATOM 1284 O O . ASN A 1 162 ? 20.531 -13.072 20.883 1.00 58.47 162 ASN A O 1
ATOM 1288 N N . ASN A 1 163 ? 20.368 -11.164 22.041 1.00 54.72 163 ASN A N 1
ATOM 1289 C CA . ASN A 1 163 ? 21.282 -10.400 21.187 1.00 54.72 163 ASN A CA 1
ATOM 1290 C C . ASN A 1 163 ? 22.781 -10.586 21.508 1.00 54.72 163 ASN A C 1
ATOM 1292 O O . ASN A 1 163 ? 23.612 -10.001 20.819 1.00 54.72 163 ASN A O 1
ATOM 1296 N N . GLN A 1 164 ? 23.163 -11.382 22.516 1.00 51.41 164 GLN A N 1
ATOM 1297 C CA . GLN A 1 164 ? 24.580 -11.603 22.872 1.00 51.41 164 GLN A CA 1
ATOM 1298 C C . GLN A 1 164 ? 25.218 -12.840 22.204 1.00 51.41 164 GLN A C 1
ATOM 1300 O O . GLN A 1 164 ? 26.413 -13.072 22.366 1.00 51.41 164 GLN A O 1
ATOM 1305 N N . GLY A 1 165 ? 24.454 -13.637 21.446 1.00 44.41 165 GLY A N 1
ATOM 1306 C CA . GLY A 1 165 ? 24.889 -14.960 20.973 1.00 44.41 165 GLY A CA 1
ATOM 1307 C C . GLY A 1 165 ? 25.583 -15.042 19.607 1.00 44.41 165 GLY A C 1
ATOM 1308 O O . GLY A 1 165 ? 26.048 -16.121 19.253 1.00 44.41 165 GLY A O 1
ATOM 1309 N N . HIS A 1 166 ? 25.668 -13.963 18.822 1.00 43.06 166 HIS A N 1
ATOM 1310 C CA . HIS A 1 166 ? 26.260 -14.021 17.478 1.00 43.06 166 HIS A CA 1
ATOM 1311 C C . HIS A 1 166 ? 27.525 -13.170 17.396 1.00 43.06 166 HIS A C 1
ATOM 1313 O O . HIS A 1 166 ? 27.484 -11.950 17.259 1.00 43.06 166 HIS A O 1
ATOM 1319 N N . GLY A 1 167 ? 28.670 -13.843 17.502 1.00 40.47 167 GLY A N 1
ATOM 1320 C CA . GLY A 1 167 ? 29.971 -13.237 17.281 1.00 40.47 167 GLY A CA 1
ATOM 1321 C C . GLY A 1 167 ? 30.150 -12.822 15.824 1.00 40.47 167 GLY A C 1
ATOM 1322 O O . GLY A 1 167 ? 30.130 -13.672 14.944 1.00 40.47 167 GLY A O 1
ATOM 1323 N N . ASN A 1 168 ? 30.357 -11.531 15.586 1.00 34.78 168 ASN A N 1
ATOM 1324 C CA . ASN A 1 168 ? 31.446 -10.989 14.774 1.00 34.78 168 ASN A CA 1
ATOM 1325 C C . ASN A 1 168 ? 31.476 -9.458 14.952 1.00 34.78 168 ASN A C 1
ATOM 1327 O O . ASN A 1 168 ? 30.467 -8.855 15.309 1.00 34.78 168 ASN A O 1
ATOM 1331 N N . HIS A 1 169 ? 32.653 -8.870 14.752 1.00 41.25 169 HIS A N 1
ATOM 1332 C CA . HIS A 1 169 ? 33.003 -7.455 14.914 1.00 41.25 169 HIS A CA 1
ATOM 1333 C C . HIS A 1 169 ? 31.928 -6.417 14.500 1.00 41.25 169 HIS A C 1
ATOM 1335 O O . HIS A 1 169 ? 31.183 -6.617 13.546 1.00 41.25 169 HIS A O 1
ATOM 1341 N N . ASP A 1 170 ? 31.929 -5.282 15.217 1.00 40.19 170 ASP A N 1
ATOM 1342 C CA . ASP A 1 170 ? 31.302 -3.988 14.870 1.00 40.19 170 ASP A CA 1
ATOM 1343 C C . ASP A 1 170 ? 29.812 -3.740 15.183 1.00 40.19 170 ASP A C 1
ATOM 1345 O O . ASP A 1 170 ? 29.178 -2.901 14.545 1.00 40.19 170 ASP A O 1
ATOM 1349 N N . HIS A 1 171 ? 29.240 -4.367 16.217 1.00 41.97 171 HIS A N 1
ATOM 1350 C CA . HIS A 1 171 ? 27.889 -4.008 16.680 1.00 41.97 171 HIS A CA 1
ATOM 1351 C C . HIS A 1 171 ? 27.923 -3.050 17.889 1.00 41.97 171 HIS A C 1
ATOM 1353 O O . HIS A 1 171 ? 28.386 -3.452 18.963 1.00 41.97 171 HIS A O 1
ATOM 1359 N N . PRO A 1 172 ? 27.416 -1.802 17.774 1.00 42.50 172 PRO A N 1
ATOM 1360 C CA . PRO A 1 172 ? 27.205 -0.945 18.935 1.00 42.50 172 PRO A CA 1
ATOM 1361 C C . PRO A 1 172 ? 26.177 -1.651 19.824 1.00 42.50 172 PRO A C 1
ATOM 1363 O O . PRO A 1 172 ? 25.115 -2.058 19.354 1.00 42.50 172 PRO A O 1
ATOM 1366 N N . GLY A 1 173 ? 26.556 -1.912 21.075 1.00 51.91 173 GLY A N 1
ATOM 1367 C CA . GLY A 1 173 ? 25.875 -2.871 21.942 1.00 51.91 173 GLY A CA 1
ATOM 1368 C C . GLY A 1 173 ? 24.359 -2.692 21.995 1.00 51.91 173 GLY A C 1
ATOM 1369 O O . GLY A 1 173 ? 23.907 -1.567 22.092 1.00 51.91 173 GLY A O 1
ATOM 1370 N N . SER A 1 174 ? 23.638 -3.823 21.964 1.00 64.31 174 SER A N 1
AT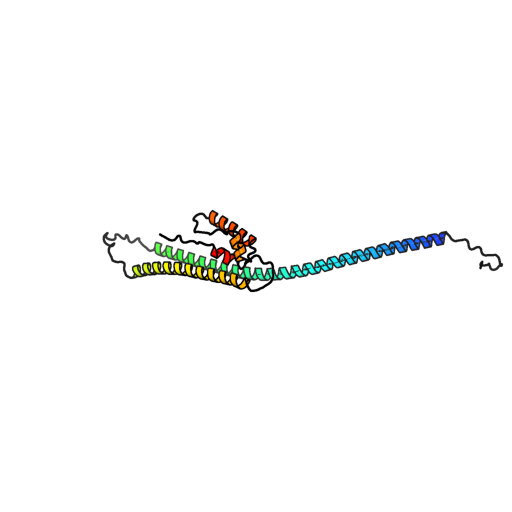OM 1371 C CA . SER A 1 174 ? 22.204 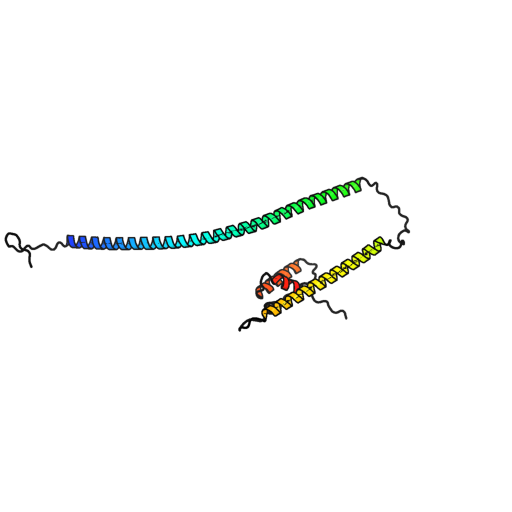-4.038 22.233 1.00 64.31 174 SER A CA 1
ATOM 1372 C C . SER A 1 174 ? 21.264 -2.897 21.815 1.00 64.31 174 SER A C 1
ATOM 1374 O O . SER A 1 174 ? 21.317 -1.815 22.378 1.00 64.31 174 SER A O 1
ATOM 1376 N N . LYS A 1 175 ? 20.301 -3.147 20.919 1.00 70.62 175 LYS A N 1
ATOM 1377 C CA . LYS A 1 175 ? 19.243 -2.178 20.543 1.00 70.62 175 LYS A CA 1
ATOM 1378 C C . LYS A 1 175 ? 18.635 -1.437 21.757 1.00 70.62 175 LYS A C 1
ATOM 1380 O O . LYS A 1 175 ? 18.393 -0.238 21.697 1.00 70.62 175 LYS A O 1
ATOM 1385 N N . LEU A 1 176 ? 18.507 -2.127 22.897 1.00 72.19 176 LEU A N 1
ATOM 1386 C CA . LEU A 1 176 ? 18.113 -1.552 24.188 1.00 72.19 176 LEU A CA 1
ATOM 1387 C C . LEU A 1 176 ? 19.093 -0.512 24.747 1.00 72.19 176 LEU A C 1
ATOM 1389 O O . LEU A 1 176 ? 18.673 0.512 25.264 1.00 72.19 176 LEU A O 1
ATOM 1393 N N . LYS A 1 177 ? 20.397 -0.756 24.652 1.00 71.38 177 LYS A N 1
ATOM 1394 C CA . LYS A 1 177 ? 21.442 0.175 25.082 1.00 71.38 177 LYS A CA 1
ATOM 1395 C C . LYS A 1 177 ? 21.537 1.384 24.146 1.00 71.38 177 LYS A C 1
ATOM 1397 O O . LYS A 1 177 ? 21.701 2.495 24.636 1.00 71.38 177 LYS A O 1
ATOM 1402 N N . ASN A 1 178 ? 21.363 1.200 22.835 1.00 73.75 178 ASN A N 1
ATOM 1403 C CA . ASN A 1 178 ? 21.247 2.324 21.896 1.00 73.75 178 ASN A CA 1
ATOM 1404 C C . ASN A 1 178 ? 20.023 3.194 22.214 1.00 73.75 178 ASN A C 1
ATOM 1406 O O . ASN A 1 178 ? 20.144 4.413 22.230 1.00 73.75 178 ASN A O 1
ATOM 1410 N N . PHE A 1 179 ? 18.895 2.574 22.567 1.00 78.50 179 PHE A N 1
ATOM 1411 C CA . PHE A 1 179 ? 17.703 3.277 23.042 1.00 78.50 179 PHE A CA 1
ATOM 1412 C C . PHE A 1 179 ? 17.904 3.961 24.401 1.00 78.50 179 PHE A C 1
ATOM 1414 O O . PHE A 1 179 ? 17.541 5.113 24.575 1.00 78.50 179 PHE A O 1
ATOM 1421 N N . GLN A 1 180 ? 18.561 3.322 25.368 1.00 77.31 180 GLN A N 1
ATOM 1422 C CA . GLN A 1 180 ? 18.890 3.967 26.646 1.00 77.31 180 GLN A CA 1
ATOM 1423 C C . GLN A 1 180 ? 19.825 5.176 26.468 1.00 77.31 180 GLN A C 1
ATOM 1425 O O . GLN A 1 180 ? 19.712 6.149 27.211 1.00 77.31 180 GLN A O 1
ATOM 1430 N N . ASN A 1 181 ? 20.708 5.153 25.462 1.00 77.88 181 ASN A N 1
ATOM 1431 C CA . ASN A 1 181 ? 21.600 6.270 25.144 1.00 77.88 181 ASN A CA 1
ATOM 1432 C C . ASN A 1 181 ? 20.869 7.494 24.561 1.00 77.88 181 ASN A C 1
ATOM 1434 O O . ASN A 1 181 ? 21.438 8.584 24.598 1.00 77.88 181 ASN A O 1
ATOM 1438 N N . THR A 1 182 ? 19.633 7.360 24.059 1.00 76.50 182 THR A N 1
ATOM 1439 C CA . THR A 1 182 ? 18.818 8.514 23.628 1.00 76.50 182 THR A CA 1
ATOM 1440 C C . THR A 1 182 ? 18.136 9.223 24.802 1.00 76.50 182 THR A C 1
ATOM 1442 O O . THR A 1 182 ? 17.373 10.158 24.587 1.00 76.50 182 THR A O 1
ATOM 1445 N N . ASN A 1 183 ? 18.401 8.788 26.041 1.00 76.06 183 ASN A N 1
ATOM 1446 C CA . ASN A 1 183 ? 17.813 9.315 27.272 1.00 76.06 183 ASN A CA 1
ATOM 1447 C C . ASN A 1 183 ? 16.273 9.465 27.205 1.00 76.06 183 ASN A C 1
ATOM 1449 O O . ASN A 1 183 ? 15.753 10.575 27.348 1.00 76.06 183 ASN A O 1
ATOM 1453 N N . PRO A 1 184 ? 15.537 8.367 26.946 1.00 78.75 184 PRO A N 1
ATOM 1454 C CA . PRO A 1 184 ? 14.088 8.406 26.786 1.00 78.75 184 PRO A CA 1
ATOM 1455 C C . PRO A 1 184 ? 13.366 8.925 28.043 1.00 78.75 184 PRO A C 1
ATOM 1457 O O . PRO A 1 184 ? 13.713 8.523 29.159 1.00 78.75 184 PRO A O 1
ATOM 1460 N N . PRO A 1 185 ? 12.361 9.809 27.877 1.00 78.88 185 PRO A N 1
ATOM 1461 C CA . PRO A 1 185 ? 11.625 10.387 28.995 1.00 78.88 185 PRO A CA 1
ATOM 1462 C C . PRO A 1 185 ? 10.730 9.344 29.673 1.00 78.88 185 PRO A C 1
ATOM 1464 O O . PRO A 1 185 ? 10.137 8.487 29.018 1.00 78.88 185 PRO A O 1
ATOM 1467 N N . VAL A 1 186 ? 10.584 9.442 30.995 1.00 76.75 186 VAL A N 1
ATOM 1468 C CA . VAL A 1 186 ? 9.609 8.650 31.760 1.00 76.75 186 VAL A CA 1
ATOM 1469 C C . VAL A 1 186 ? 8.276 9.390 31.776 1.00 76.75 186 VAL A C 1
ATOM 1471 O O . VAL A 1 186 ? 8.239 10.574 32.103 1.00 76.75 186 VAL A O 1
ATOM 1474 N N . PHE A 1 187 ? 7.185 8.692 31.476 1.00 73.44 187 PHE A N 1
ATOM 1475 C CA . PHE A 1 187 ? 5.838 9.244 31.603 1.00 73.44 187 PHE A CA 1
ATOM 1476 C C . PHE A 1 187 ? 5.262 8.937 32.980 1.00 73.44 187 PHE A C 1
ATOM 1478 O O . PHE A 1 187 ? 5.070 7.773 33.323 1.00 73.44 187 PHE A O 1
ATOM 1485 N N . SER A 1 188 ? 4.959 9.951 33.781 1.00 66.62 188 SER A N 1
ATOM 1486 C CA . SER A 1 188 ? 4.127 9.807 34.984 1.00 66.62 188 SER A CA 1
ATOM 1487 C C . SER A 1 188 ? 2.706 10.272 34.684 1.00 66.62 188 SER A C 1
ATOM 1489 O O . SER A 1 188 ? 2.515 11.005 33.726 1.00 66.62 188 SER A O 1
ATOM 1491 N N . LYS A 1 189 ? 1.711 9.883 35.495 1.00 64.06 189 LYS A N 1
ATOM 1492 C CA . LYS A 1 189 ? 0.330 10.378 35.342 1.00 64.06 189 LYS A CA 1
ATOM 1493 C C . LYS A 1 189 ? 0.330 11.912 35.204 1.00 64.06 189 LYS A C 1
ATOM 1495 O O . LYS A 1 189 ? 0.756 12.588 36.139 1.00 64.06 189 LYS A O 1
ATOM 1500 N N . THR A 1 190 ? -0.121 12.427 34.060 1.00 62.03 190 THR A N 1
ATOM 1501 C CA . THR A 1 190 ? -0.331 13.860 33.800 1.00 62.03 190 THR A CA 1
ATOM 1502 C C . THR A 1 190 ? -1.835 14.134 33.735 1.00 62.03 190 THR A C 1
ATOM 1504 O O . THR A 1 190 ? -2.602 13.294 33.263 1.00 62.03 190 THR A O 1
ATOM 1507 N N . GLU A 1 191 ? -2.279 15.282 34.251 1.00 58.00 191 GLU A N 1
ATOM 1508 C CA . GLU A 1 191 ? -3.673 15.740 34.113 1.00 58.00 191 GLU A CA 1
ATOM 1509 C C . GLU A 1 191 ? -3.882 16.556 32.823 1.00 58.00 191 GLU A C 1
ATOM 1511 O O . GLU A 1 191 ? -5.017 16.739 32.384 1.00 58.00 191 GLU A O 1
ATOM 1516 N N . GLU A 1 192 ? -2.794 17.003 32.183 1.00 62.88 192 GLU A N 1
ATOM 1517 C CA . GLU A 1 192 ? -2.814 17.737 30.918 1.00 62.88 192 GLU A CA 1
ATOM 1518 C C . GLU A 1 192 ? -2.629 16.792 29.714 1.00 62.88 192 GLU A C 1
ATOM 1520 O O . GLU A 1 192 ? -1.603 16.114 29.610 1.00 62.88 192 GLU A O 1
ATOM 1525 N N . PRO A 1 193 ? -3.594 16.757 28.769 1.00 67.44 193 PRO A N 1
ATOM 1526 C CA . PRO A 1 193 ? -3.509 15.928 27.564 1.00 67.44 193 PRO A CA 1
ATOM 1527 C C . PRO A 1 193 ? -2.334 16.274 26.638 1.00 67.44 193 PRO A C 1
ATOM 1529 O O . PRO A 1 193 ? -1.844 15.400 25.933 1.00 67.44 193 PRO A O 1
ATOM 1532 N N . LEU A 1 194 ? -1.878 17.533 26.640 1.00 71.25 194 LEU A N 1
ATOM 1533 C CA . LEU A 1 194 ? -0.781 17.998 25.781 1.00 71.25 194 LEU A CA 1
ATOM 1534 C C . LEU A 1 194 ? 0.564 17.365 26.170 1.00 71.25 194 LEU A C 1
ATOM 1536 O O . LEU A 1 194 ? 1.330 16.977 25.295 1.00 71.25 194 LEU A O 1
ATOM 1540 N N . ASP A 1 195 ? 0.800 17.154 27.466 1.00 73.44 195 ASP A N 1
ATOM 1541 C CA . ASP A 1 195 ? 2.020 16.506 27.963 1.00 73.44 195 ASP A CA 1
ATOM 1542 C C . ASP A 1 195 ? 2.118 15.032 27.537 1.00 73.44 195 ASP A C 1
ATOM 1544 O O . ASP A 1 195 ? 3.213 14.486 27.382 1.00 73.44 195 ASP A O 1
ATOM 1548 N N . ALA A 1 196 ? 0.972 14.371 27.341 1.00 75.00 196 ALA A N 1
ATOM 1549 C CA . ALA A 1 196 ? 0.923 12.995 26.858 1.00 75.00 196 ALA A CA 1
ATOM 1550 C C . ALA A 1 196 ? 1.298 12.901 25.373 1.00 75.00 196 ALA A C 1
ATOM 1552 O O . ALA A 1 196 ? 2.055 12.004 24.992 1.00 75.00 196 ALA A O 1
ATOM 1553 N N . ASP A 1 197 ? 0.819 13.842 24.556 1.00 78.50 197 ASP A N 1
ATOM 1554 C CA . ASP A 1 197 ? 1.151 13.913 23.131 1.00 78.50 197 ASP A CA 1
ATOM 1555 C C . ASP A 1 197 ? 2.636 14.260 22.918 1.00 78.50 197 ASP A C 1
ATOM 1557 O O . ASP A 1 197 ? 3.321 13.588 22.140 1.00 78.50 197 ASP A O 1
ATOM 1561 N N . ASP A 1 198 ? 3.171 15.229 23.670 1.00 82.38 198 ASP A N 1
ATOM 1562 C CA . ASP A 1 198 ? 4.591 15.606 23.616 1.00 82.38 198 ASP A CA 1
ATOM 1563 C C . ASP A 1 198 ? 5.509 14.451 24.057 1.00 82.38 198 ASP A C 1
ATOM 1565 O O . ASP A 1 198 ? 6.568 14.205 23.456 1.00 82.38 198 ASP A O 1
ATOM 1569 N N . TRP A 1 199 ? 5.099 13.688 25.079 1.00 86.25 199 TRP A N 1
ATOM 1570 C CA . TRP A 1 199 ? 5.817 12.485 25.499 1.00 86.25 199 TRP A CA 1
ATOM 1571 C C . TRP A 1 199 ? 5.809 11.411 24.406 1.00 86.25 199 TRP A C 1
ATOM 1573 O O . TRP A 1 199 ? 6.870 10.864 24.094 1.00 86.25 199 TRP A O 1
ATOM 1583 N N . LEU A 1 200 ? 4.653 11.138 23.790 1.00 85.12 200 LEU A N 1
ATOM 1584 C CA . LEU A 1 200 ? 4.532 10.152 22.711 1.00 85.12 200 LEU A CA 1
ATOM 1585 C C . LEU A 1 200 ? 5.421 10.512 21.519 1.00 85.12 200 LEU A C 1
ATOM 1587 O O . LEU A 1 200 ? 6.165 9.658 21.034 1.00 85.12 200 LEU A O 1
ATOM 1591 N N . GLN A 1 201 ? 5.404 11.776 21.093 1.00 84.88 201 GLN A N 1
ATOM 1592 C CA . GLN A 1 201 ? 6.221 12.244 19.975 1.00 84.88 201 GLN A CA 1
ATOM 1593 C C . GLN A 1 201 ? 7.722 12.127 20.279 1.00 84.88 201 GLN A C 1
ATOM 1595 O O . GLN A 1 201 ? 8.510 11.676 19.441 1.00 84.88 201 GLN A O 1
ATOM 1600 N N . THR A 1 202 ? 8.127 12.485 21.500 1.00 85.00 202 THR A N 1
ATOM 1601 C CA . THR A 1 202 ? 9.520 12.349 21.948 1.00 85.00 202 THR A CA 1
ATOM 1602 C C . THR A 1 202 ? 9.943 10.880 22.002 1.00 85.00 202 THR A C 1
ATOM 1604 O O . THR A 1 202 ? 11.063 10.529 21.620 1.00 85.00 202 THR A O 1
ATOM 1607 N N . MET A 1 203 ? 9.044 10.002 22.445 1.00 86.75 203 MET A N 1
ATOM 1608 C CA . MET A 1 203 ? 9.301 8.573 22.550 1.00 86.75 203 MET A CA 1
ATOM 1609 C C . MET A 1 203 ? 9.430 7.904 21.180 1.00 86.75 203 MET A C 1
ATOM 1611 O O . MET A 1 203 ? 10.338 7.097 20.974 1.00 86.75 203 MET A O 1
ATOM 1615 N N . GLU A 1 204 ? 8.573 8.270 20.229 1.00 86.06 204 GLU A N 1
ATOM 1616 C CA . GLU A 1 204 ? 8.615 7.760 18.858 1.00 86.06 204 GLU A CA 1
ATOM 1617 C C . GLU A 1 204 ? 9.927 8.137 18.156 1.00 86.06 204 GLU A C 1
ATOM 1619 O O . GLU A 1 204 ? 10.594 7.265 17.595 1.00 86.06 204 GLU A O 1
ATOM 1624 N N . ASN A 1 205 ? 10.367 9.391 18.299 1.00 85.88 205 ASN A N 1
ATOM 1625 C CA . ASN A 1 205 ? 11.656 9.848 17.776 1.00 85.88 205 ASN A CA 1
ATOM 1626 C C . ASN A 1 205 ? 12.837 9.070 18.390 1.00 85.88 205 ASN A C 1
ATOM 1628 O O . ASN A 1 205 ? 13.738 8.622 17.684 1.00 85.88 205 ASN A O 1
ATOM 1632 N N . ASN A 1 206 ? 12.822 8.842 19.706 1.00 85.38 206 ASN A N 1
ATOM 1633 C CA . ASN A 1 206 ? 13.874 8.080 20.383 1.00 85.38 206 ASN A CA 1
ATOM 1634 C C . ASN A 1 206 ? 13.930 6.611 19.926 1.00 85.38 206 ASN A C 1
ATOM 1636 O O . ASN A 1 206 ? 15.017 6.050 19.767 1.00 85.38 206 ASN A O 1
ATOM 1640 N N . LEU A 1 207 ? 12.771 5.989 19.682 1.00 85.50 207 LEU A N 1
ATOM 1641 C CA . LEU A 1 207 ? 12.674 4.624 19.154 1.00 85.50 207 LEU A CA 1
ATOM 1642 C C . LEU A 1 207 ? 13.179 4.530 17.707 1.00 85.50 207 LEU A C 1
ATOM 1644 O O . LEU A 1 207 ? 13.838 3.547 17.354 1.00 85.50 207 LEU A O 1
ATOM 1648 N N . GLU A 1 208 ? 12.905 5.547 16.887 1.00 84.06 208 GLU A N 1
ATOM 1649 C CA . GLU A 1 208 ? 13.390 5.640 15.507 1.00 84.06 208 GLU A CA 1
ATOM 1650 C C . GLU A 1 208 ? 14.915 5.819 15.456 1.00 84.06 208 GLU A C 1
ATOM 1652 O O . GLU A 1 208 ? 15.603 5.058 14.772 1.00 84.06 208 GLU A O 1
ATOM 1657 N N . VAL A 1 209 ? 15.463 6.742 16.256 1.00 82.62 209 VAL A N 1
ATOM 1658 C CA . VAL A 1 209 ? 16.915 6.981 16.366 1.00 82.62 209 VAL A CA 1
ATOM 1659 C C . VAL A 1 209 ? 17.664 5.731 16.841 1.00 82.62 209 VAL A C 1
ATOM 1661 O O . VAL A 1 209 ? 18.777 5.459 16.390 1.00 82.62 209 VAL A O 1
ATOM 1664 N N . ALA A 1 210 ? 17.056 4.939 17.725 1.00 79.31 210 ALA A N 1
ATOM 1665 C CA . ALA A 1 210 ? 17.640 3.701 18.232 1.00 79.31 210 ALA A CA 1
ATOM 1666 C C . ALA A 1 210 ? 17.494 2.492 17.285 1.00 79.31 210 ALA A C 1
ATOM 1668 O O . ALA A 1 210 ? 18.054 1.428 17.573 1.00 79.31 210 ALA A O 1
ATOM 1669 N N . GLY A 1 211 ? 16.769 2.633 16.166 1.00 77.88 211 GLY A N 1
ATOM 1670 C CA . GLY A 1 211 ? 16.548 1.560 15.194 1.00 77.88 211 GLY A CA 1
ATOM 1671 C C . GLY A 1 211 ? 15.718 0.395 15.746 1.00 77.88 211 GLY A C 1
ATOM 1672 O O . GLY A 1 211 ? 15.999 -0.766 15.434 1.00 77.88 211 GLY A O 1
ATOM 1673 N N . VAL A 1 212 ? 14.738 0.686 16.609 1.00 79.06 212 VAL A N 1
ATOM 1674 C CA . VAL A 1 212 ? 13.857 -0.327 17.212 1.00 79.06 212 VAL A CA 1
ATOM 1675 C C . VAL A 1 212 ? 12.786 -0.755 16.203 1.00 79.06 212 VAL A C 1
ATOM 1677 O O . VAL A 1 212 ? 12.099 0.077 15.613 1.00 79.06 212 VAL A O 1
ATOM 1680 N N . GLU A 1 213 ? 12.632 -2.066 16.006 1.00 79.00 213 GLU A N 1
ATOM 1681 C CA . GLU A 1 213 ? 11.619 -2.638 15.111 1.00 79.00 213 GLU A CA 1
ATOM 1682 C C . GLU A 1 213 ? 10.211 -2.472 15.693 1.00 79.00 213 GLU A C 1
ATOM 1684 O O . GLU A 1 213 ? 10.027 -2.505 16.909 1.00 79.00 213 GLU A O 1
ATOM 1689 N N . ASP A 1 214 ? 9.197 -2.356 14.831 1.00 78.69 214 ASP A N 1
ATOM 1690 C CA . ASP A 1 214 ? 7.807 -2.093 15.242 1.00 78.69 214 ASP A CA 1
ATOM 1691 C C . ASP A 1 214 ? 7.258 -3.095 16.273 1.00 78.69 214 ASP A C 1
ATOM 1693 O O . ASP A 1 214 ? 6.398 -2.745 17.079 1.00 78.69 214 ASP A O 1
ATOM 1697 N N . GLN A 1 215 ? 7.776 -4.326 16.282 1.00 77.69 215 GLN A N 1
ATOM 1698 C CA . GLN A 1 215 ? 7.390 -5.381 17.226 1.00 77.69 215 GLN A CA 1
ATOM 1699 C C . GLN A 1 215 ? 7.902 -5.126 18.653 1.00 77.69 215 GLN A C 1
ATOM 1701 O O . GLN A 1 215 ? 7.231 -5.494 19.616 1.00 77.69 215 GLN A O 1
ATOM 1706 N N . ASP A 1 216 ? 9.050 -4.459 18.789 1.00 77.75 216 ASP A N 1
ATOM 1707 C CA . ASP A 1 216 ? 9.717 -4.204 20.070 1.00 77.75 216 ASP A CA 1
ATOM 1708 C C . ASP A 1 216 ? 9.378 -2.815 20.638 1.00 77.75 216 ASP A C 1
ATOM 1710 O O . ASP A 1 216 ? 9.497 -2.593 21.846 1.00 77.75 216 ASP A O 1
ATOM 1714 N N . LYS A 1 217 ? 8.904 -1.884 19.795 1.00 82.62 217 LYS A N 1
ATOM 1715 C CA . LYS A 1 217 ? 8.554 -0.504 20.186 1.00 82.62 217 LYS A CA 1
ATOM 1716 C C . LYS A 1 217 ? 7.596 -0.447 21.372 1.00 82.62 217 LYS A C 1
ATOM 1718 O O . LYS A 1 217 ? 7.810 0.336 22.292 1.00 82.62 217 LYS A O 1
ATOM 1723 N N . VAL A 1 218 ? 6.568 -1.299 21.373 1.00 83.62 218 VAL A N 1
ATOM 1724 C CA . VAL A 1 218 ? 5.554 -1.338 22.439 1.00 83.62 218 VAL A CA 1
ATOM 1725 C C . VAL A 1 218 ? 6.171 -1.768 23.763 1.00 83.62 218 VAL A C 1
ATOM 1727 O O . VAL A 1 218 ? 5.924 -1.141 24.790 1.00 83.62 218 VAL A O 1
ATOM 1730 N N . LEU A 1 219 ? 7.008 -2.805 23.750 1.00 82.19 219 LEU A N 1
ATOM 1731 C CA . LEU A 1 219 ? 7.661 -3.292 24.960 1.00 82.19 219 LEU A CA 1
ATOM 1732 C C . LEU A 1 219 ? 8.601 -2.228 25.538 1.00 82.19 219 LEU A C 1
ATOM 1734 O O . LEU A 1 219 ? 8.571 -1.965 26.741 1.00 82.19 219 LEU A O 1
ATOM 1738 N N . PHE A 1 220 ? 9.383 -1.582 24.669 1.00 80.06 220 PHE A N 1
ATOM 1739 C CA . PHE A 1 220 ? 10.317 -0.529 25.049 1.00 80.06 220 PHE A CA 1
ATOM 1740 C C . PHE A 1 220 ? 9.571 0.687 25.597 1.00 80.06 220 PHE A C 1
ATOM 1742 O O . PHE A 1 220 ? 9.912 1.146 26.677 1.00 80.06 220 PHE A O 1
ATOM 1749 N N . ALA A 1 221 ? 8.522 1.165 24.922 1.00 82.19 221 ALA A N 1
ATOM 1750 C CA . ALA A 1 221 ? 7.692 2.270 25.402 1.00 82.19 221 ALA A CA 1
ATOM 1751 C C . ALA A 1 221 ? 7.047 1.966 26.758 1.00 82.19 221 ALA A C 1
ATOM 1753 O O . ALA A 1 221 ? 7.075 2.797 27.665 1.00 82.19 221 ALA A O 1
ATOM 1754 N N . THR A 1 222 ? 6.549 0.739 26.926 1.00 80.62 222 THR A N 1
ATOM 1755 C CA . THR A 1 222 ? 5.837 0.340 28.141 1.00 80.62 222 THR A CA 1
ATOM 1756 C C . THR A 1 222 ? 6.730 0.334 29.378 1.00 80.62 222 THR A C 1
ATOM 1758 O O . THR A 1 222 ? 6.281 0.672 30.470 1.00 80.62 222 THR A O 1
ATOM 1761 N N . HIS A 1 223 ? 8.022 0.046 29.216 1.00 77.81 223 HIS A N 1
ATOM 1762 C CA . HIS A 1 223 ? 8.991 0.120 30.310 1.00 77.81 223 HIS A CA 1
ATOM 1763 C C . HIS A 1 223 ? 9.172 1.547 30.877 1.00 77.81 22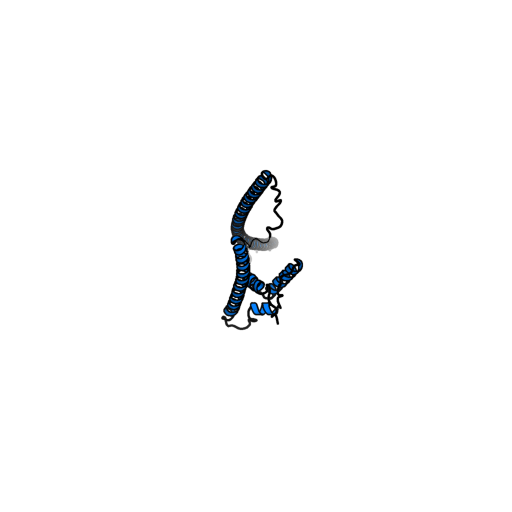3 HIS A C 1
ATOM 1765 O O . HIS A 1 223 ? 9.593 1.708 32.024 1.00 77.81 223 HIS A O 1
ATOM 1771 N N . TYR A 1 224 ? 8.855 2.583 30.095 1.00 77.81 224 TYR A N 1
ATOM 1772 C CA . TYR A 1 224 ? 8.997 3.993 30.482 1.00 77.81 224 TYR A CA 1
ATOM 1773 C C . TYR A 1 224 ? 7.674 4.649 30.892 1.00 77.81 224 TYR A C 1
ATOM 1775 O O . TYR A 1 224 ? 7.671 5.825 31.264 1.00 77.81 224 TYR A O 1
ATOM 1783 N N . PHE A 1 225 ? 6.572 3.893 30.918 1.00 76.81 225 PHE A N 1
ATOM 1784 C CA . PHE A 1 225 ? 5.389 4.282 31.675 1.00 76.81 225 PHE A CA 1
ATOM 1785 C C . PHE A 1 225 ? 5.687 4.101 33.178 1.00 76.81 225 PHE A C 1
ATOM 1787 O O . PHE A 1 225 ? 5.870 3.000 33.688 1.00 76.81 225 PHE A O 1
ATOM 1794 N N . ALA A 1 226 ? 5.814 5.233 33.864 1.00 63.94 226 ALA A N 1
ATOM 1795 C CA . ALA A 1 226 ? 5.955 5.460 35.299 1.00 63.94 226 ALA A CA 1
ATOM 1796 C C . ALA A 1 226 ? 6.946 4.562 36.067 1.00 63.94 226 ALA A C 1
ATOM 1798 O O . ALA A 1 226 ? 6.602 3.505 36.594 1.00 63.94 226 ALA A O 1
ATOM 1799 N N . GLY A 1 227 ? 8.155 5.076 36.315 1.00 52.03 227 GLY A N 1
ATOM 1800 C CA . GLY A 1 227 ? 8.941 4.815 37.536 1.00 52.03 227 GLY A CA 1
ATOM 1801 C C . GLY A 1 227 ? 10.013 5.896 37.737 1.00 52.03 227 GLY A C 1
ATOM 1802 O O . GLY A 1 227 ? 10.707 6.189 36.768 1.00 52.03 227 GLY A O 1
ATOM 1803 N N . PRO A 1 228 ? 10.153 6.499 38.941 1.00 51.56 228 PRO A N 1
ATOM 1804 C CA . PRO A 1 228 ? 10.277 5.782 40.212 1.00 51.56 228 PRO A CA 1
ATOM 1805 C C . PRO A 1 228 ? 9.257 6.167 41.302 1.00 51.56 228 PRO A C 1
ATOM 1807 O O . PRO A 1 228 ? 8.853 7.315 41.455 1.00 51.56 228 PRO A O 1
ATOM 1810 N N . HIS A 1 229 ? 8.920 5.173 42.128 1.00 43.47 229 HIS A N 1
ATOM 1811 C CA . HIS A 1 229 ? 8.450 5.364 43.497 1.00 43.47 229 HIS A CA 1
ATOM 1812 C C . HIS A 1 229 ? 9.578 6.022 44.304 1.00 43.47 229 HIS A C 1
ATOM 1814 O O . HIS A 1 229 ? 10.644 5.429 44.477 1.00 43.47 229 HIS A O 1
ATOM 1820 N N . VAL A 1 230 ? 9.339 7.240 44.782 1.00 35.28 230 VAL A N 1
ATOM 1821 C CA . VAL A 1 230 ? 10.187 7.920 45.766 1.00 35.28 230 VAL A CA 1
ATOM 1822 C C . VAL A 1 230 ? 10.195 7.065 47.042 1.00 35.28 230 VAL A C 1
ATOM 1824 O O . VAL A 1 230 ? 9.114 6.749 47.541 1.00 35.28 230 VAL A O 1
ATOM 1827 N N . PRO A 1 231 ? 11.355 6.621 47.559 1.00 39.16 231 PRO A N 1
ATOM 1828 C CA . PRO A 1 231 ? 11.406 6.009 48.878 1.00 39.16 231 PRO A CA 1
ATOM 1829 C C . PRO A 1 231 ? 10.944 7.052 49.897 1.00 39.16 231 PRO A C 1
ATOM 1831 O O . PRO A 1 231 ? 11.455 8.168 49.936 1.00 39.16 231 PRO A O 1
ATOM 1834 N N . VAL A 1 232 ? 9.919 6.691 50.659 1.00 43.62 232 VAL A N 1
ATOM 1835 C CA . VAL A 1 232 ? 9.479 7.449 51.824 1.00 43.62 232 VAL A CA 1
ATOM 1836 C C . VAL A 1 232 ? 10.509 7.170 52.919 1.00 43.62 232 VAL A C 1
ATOM 1838 O O . VAL A 1 232 ? 10.571 6.038 53.398 1.00 43.62 232 VAL A O 1
ATOM 1841 N N . ASP A 1 233 ? 11.323 8.173 53.244 1.00 43.28 233 ASP A N 1
ATOM 1842 C CA . ASP A 1 233 ? 11.960 8.325 54.559 1.00 43.28 233 ASP A CA 1
ATOM 1843 C C . ASP A 1 233 ? 11.111 9.291 55.401 1.00 43.28 233 ASP A C 1
ATOM 1845 O O . ASP A 1 233 ? 10.634 10.306 54.833 1.00 43.28 233 ASP A O 1
#

pLDDT: mean 78.61, std 17.41, range [34.78, 98.5]

Sequence (233 aa):
MARHDSMGAPIDLSPHAELRNHVDHTDYMLCETYIQLDNARALANFAYAQMAQKDETIKVIAKERRTLRRENAKKDYTLSRLREKIAALKETIKTQEDQLQALEGEGEGEDIQGDGYSYMAPPTHASQDAVLQMLQMMMEDREAERAERQANIAALQQLAQNNQGHGNHDHPGSKLKNFQNTNPPVFSKTEEPLDADDWLQTMENNLEVAGVEDQDKVLFATHYFAGPHVPVD